Protein AF-A0A955J5R7-F1 (afdb_monomer_lite)

Radius of gyration: 33.58 Å; chains: 1; bounding box: 84×38×104 Å

Secondary structure (DSSP, 8-state):
-HHHHHHHHHHHHHHHHHHHHHHHHHHHHHHHHHSS----B-TTT--B-SS-SSSB-TTT-PBPSSHHHHT-----HHHHHHHHHHHHHHHHHHHHHHT--GGGGGGS-HHHHHHHS-SSPPPPPS--TTS-SPPPPHHHHHHHHHHHHHHTT-S-HHHHHHHHHHHHHHS-S-EEE--SEE-TTSEEEEEEES----SS-EEEEEEE-STT---EEEEE--TTS-S--------TT-EEEEEPPTT-SEEEEEEEEEETTEEEEEEEEEEE-EE-TT--------

pLDDT: mean 86.69, std 12.5, range [37.0, 97.94]

Foldseek 3Di:
DCVVLVVLLVVLVVQLVQLVVQLCCLACVQVVVCVPDLFFAQLPPRDTCPPPPAQADPPPRDHDPDSVNRSDDDRPVVRNVRSVVSNVSSVVSNVCSVPDDLVCLLVDDLVVLLVLAQLAQDDDDPDPVPDDDDRDDSNNSSSVSNQVCVLVVVDDLQSLLSSLCSVCVVPNQWDWDFDQEDEQFDFTFTDTDHHSAGQFKKWKWKAKPDPFFDIDIFIFRHPPPPDDPPPRDADPRGDGGGGDDPPDQKIWIWIFMAGPNHTSDIDIDIDGYDYDPDPPPPPPDD

Structure (mmCIF, N/CA/C/O backbone):
data_AF-A0A955J5R7-F1
#
_entry.id   AF-A0A955J5R7-F1
#
loop_
_atom_site.group_PDB
_atom_site.id
_atom_site.type_symbol
_atom_site.label_atom_id
_atom_site.label_alt_id
_atom_site.label_comp_id
_atom_site.label_asym_id
_atom_site.label_entity_id
_atom_site.label_seq_id
_atom_site.pdbx_PDB_ins_code
_atom_site.Cartn_x
_atom_site.Cartn_y
_atom_site.Cartn_z
_atom_site.occupancy
_atom_site.B_iso_or_equiv
_atom_site.auth_seq_id
_atom_site.auth_comp_id
_atom_site.auth_asym_id
_atom_site.auth_atom_id
_atom_site.pdbx_PDB_model_num
ATOM 1 N N . MET A 1 1 ? 10.004 7.828 4.168 1.00 66.06 1 MET A N 1
ATOM 2 C CA . MET A 1 1 ? 9.484 7.105 5.363 1.00 66.06 1 MET A CA 1
ATOM 3 C C . MET A 1 1 ? 8.720 7.973 6.379 1.00 66.06 1 MET A C 1
ATOM 5 O O . MET A 1 1 ? 7.719 7.519 6.919 1.00 66.06 1 MET A O 1
ATOM 9 N N . THR A 1 2 ? 9.143 9.210 6.669 1.00 80.38 2 THR A N 1
ATOM 10 C CA . THR A 1 2 ? 8.465 10.066 7.670 1.00 80.38 2 THR A CA 1
ATOM 11 C C . THR A 1 2 ? 7.010 10.374 7.304 1.00 80.38 2 THR A C 1
ATOM 13 O O . THR A 1 2 ? 6.136 10.294 8.163 1.00 80.38 2 THR A O 1
ATOM 16 N N . LEU A 1 3 ? 6.717 10.635 6.026 1.00 84.56 3 LEU A N 1
ATOM 17 C CA . LEU A 1 3 ? 5.358 10.917 5.538 1.00 84.56 3 LEU A CA 1
ATOM 18 C C . LEU A 1 3 ? 4.379 9.743 5.713 1.00 84.56 3 LEU A C 1
ATOM 20 O O . LEU A 1 3 ? 3.249 9.947 6.141 1.00 84.56 3 LEU A O 1
ATOM 24 N N . THR A 1 4 ? 4.797 8.506 5.430 1.00 82.94 4 THR A N 1
ATOM 25 C CA . THR A 1 4 ? 3.919 7.331 5.573 1.00 82.94 4 THR A CA 1
ATOM 26 C C . THR A 1 4 ? 3.626 7.026 7.037 1.00 82.94 4 THR A C 1
ATOM 28 O O . THR A 1 4 ? 2.474 6.799 7.396 1.00 82.94 4 THR A O 1
ATOM 31 N N . LEU A 1 5 ? 4.645 7.073 7.899 1.00 86.00 5 LEU A N 1
ATOM 32 C CA . LEU A 1 5 ? 4.478 6.812 9.328 1.00 86.00 5 LEU A CA 1
ATOM 33 C C . LEU A 1 5 ? 3.644 7.908 10.006 1.00 86.00 5 LEU A C 1
ATOM 35 O O . LEU A 1 5 ? 2.730 7.602 10.768 1.00 86.00 5 LEU A O 1
ATOM 39 N N . THR A 1 6 ? 3.891 9.179 9.678 1.00 89.50 6 THR A N 1
ATOM 40 C CA . THR A 1 6 ? 3.068 10.297 10.172 1.00 89.50 6 THR A CA 1
ATOM 41 C C . THR A 1 6 ? 1.624 10.208 9.691 1.00 89.50 6 THR A C 1
ATOM 43 O O . THR A 1 6 ? 0.714 10.461 10.479 1.00 89.50 6 THR A O 1
ATOM 46 N N . LEU A 1 7 ? 1.383 9.798 8.442 1.00 92.06 7 LEU A N 1
ATOM 47 C CA . LEU A 1 7 ? 0.032 9.573 7.934 1.00 92.06 7 LEU A CA 1
ATOM 48 C C . LEU A 1 7 ? -0.666 8.429 8.682 1.00 92.06 7 LEU A C 1
ATOM 50 O O . LEU A 1 7 ? -1.803 8.603 9.111 1.00 92.06 7 LEU A O 1
ATOM 54 N N . LEU A 1 8 ? 0.012 7.300 8.918 1.00 89.25 8 LEU A N 1
ATOM 55 C CA . LEU A 1 8 ? -0.541 6.179 9.691 1.00 89.25 8 LEU A CA 1
ATOM 56 C C . LEU A 1 8 ? -0.876 6.573 11.135 1.00 89.25 8 LEU A C 1
ATOM 58 O O . LEU A 1 8 ? -1.935 6.196 11.642 1.00 89.25 8 LEU A O 1
ATOM 62 N N . LEU A 1 9 ? -0.016 7.364 11.782 1.00 93.00 9 LEU A N 1
ATOM 63 C CA . LEU A 1 9 ? -0.287 7.913 13.112 1.00 93.00 9 LEU A CA 1
ATOM 64 C C . LEU A 1 9 ? -1.517 8.826 13.094 1.00 93.00 9 LEU A C 1
ATOM 66 O O . LEU A 1 9 ? -2.415 8.645 13.912 1.00 93.00 9 LEU A O 1
ATOM 70 N N . ARG A 1 10 ? -1.600 9.759 12.136 1.00 94.88 10 ARG A N 1
ATOM 71 C CA . ARG A 1 10 ? -2.746 10.674 11.992 1.00 94.88 10 ARG A CA 1
ATOM 72 C C . ARG A 1 10 ? -4.051 9.920 11.761 1.00 94.88 10 ARG A C 1
ATOM 74 O O . ARG A 1 10 ? -5.044 10.229 12.410 1.00 94.88 10 ARG A O 1
ATOM 81 N N . VAL A 1 11 ? -4.043 8.912 10.890 1.00 94.94 11 VAL A N 1
ATOM 82 C CA . VAL A 1 11 ? -5.217 8.067 10.624 1.00 94.94 11 VAL A CA 1
ATOM 83 C C . VAL A 1 11 ? -5.622 7.290 11.878 1.00 94.94 11 VAL A C 1
ATOM 85 O O . VAL A 1 11 ? -6.796 7.292 12.234 1.00 94.94 11 VAL A O 1
ATOM 88 N N . SER A 1 12 ? -4.670 6.687 12.595 1.00 94.19 12 SER A N 1
ATOM 89 C CA . SER A 1 12 ? -4.956 5.926 13.823 1.00 94.19 12 SER A CA 1
ATOM 90 C C . SER A 1 12 ? -5.564 6.810 14.917 1.00 94.19 12 SER A C 1
ATOM 92 O O . SER A 1 12 ? -6.557 6.432 15.540 1.00 94.19 12 SER A O 1
ATOM 94 N N . VAL A 1 13 ? -5.020 8.018 15.105 1.00 96.25 13 VAL A N 1
ATOM 95 C CA . VAL A 1 13 ? -5.561 9.018 16.039 1.00 96.25 13 VAL A CA 1
ATOM 96 C C . VAL A 1 13 ? -6.952 9.476 15.602 1.00 96.25 13 VAL A C 1
ATOM 98 O O . VAL A 1 13 ? -7.856 9.520 16.430 1.00 96.25 13 VAL A O 1
ATOM 101 N N . ALA A 1 14 ? -7.160 9.762 14.314 1.00 96.62 14 ALA A N 1
ATOM 102 C CA . ALA A 1 14 ? -8.464 10.175 13.798 1.00 96.62 14 ALA A CA 1
ATOM 103 C C . ALA A 1 14 ? -9.540 9.099 14.021 1.00 96.62 14 ALA A C 1
ATOM 105 O O . ALA A 1 14 ? -10.635 9.416 14.482 1.00 96.62 14 ALA A O 1
ATOM 106 N N . VAL A 1 15 ? -9.217 7.824 13.773 1.00 97.06 15 VAL A N 1
ATOM 107 C CA . VAL A 1 15 ? -10.111 6.686 14.049 1.00 97.06 15 VAL A CA 1
ATOM 108 C C . VAL A 1 15 ? -10.401 6.563 15.547 1.00 97.06 15 VAL A C 1
ATOM 110 O O . VAL A 1 15 ? -11.557 6.384 15.932 1.00 97.06 15 VAL A O 1
ATOM 113 N N . ALA A 1 16 ? -9.381 6.715 16.400 1.00 97.31 16 ALA A N 1
ATOM 114 C CA . ALA A 1 16 ? -9.555 6.673 17.849 1.00 97.31 16 ALA A CA 1
ATOM 115 C C . ALA A 1 16 ? -10.505 7.780 18.342 1.00 97.31 16 ALA A C 1
ATOM 117 O O . ALA A 1 16 ? -11.470 7.499 19.054 1.00 97.31 16 ALA A O 1
ATOM 118 N N . VAL A 1 17 ? -10.272 9.023 17.907 1.00 97.50 17 VAL A N 1
ATOM 119 C CA . VAL A 1 17 ? -11.100 10.190 18.247 1.00 97.50 17 VAL A CA 1
ATOM 120 C C . VAL A 1 17 ? -12.528 10.009 17.743 1.00 97.50 17 VAL A C 1
ATOM 122 O O . VAL A 1 17 ? -13.467 10.229 18.504 1.00 97.50 17 VAL A O 1
ATOM 125 N N . LEU A 1 18 ? -12.712 9.551 16.503 1.00 97.94 18 LEU A N 1
ATOM 126 C CA . LEU A 1 18 ? -14.036 9.284 15.942 1.00 97.94 18 LEU A CA 1
ATOM 127 C C . LEU A 1 18 ? -14.806 8.253 16.781 1.00 97.94 18 LEU A C 1
ATOM 129 O O . LEU A 1 18 ? -15.971 8.477 17.114 1.00 97.94 18 LEU A O 1
ATOM 133 N N . GLY A 1 19 ? -14.153 7.156 17.174 1.00 97.38 19 GLY A N 1
ATOM 134 C CA . GLY A 1 19 ? -14.749 6.143 18.045 1.00 97.38 19 GLY A CA 1
ATOM 135 C C . GLY A 1 19 ? -15.172 6.705 19.406 1.00 97.38 19 GLY A C 1
ATOM 136 O O . GLY A 1 19 ? -16.297 6.466 19.854 1.00 97.38 19 GLY A O 1
ATOM 137 N N . VAL A 1 20 ? -14.315 7.522 20.032 1.00 97.88 20 VAL A N 1
ATOM 138 C CA . VAL A 1 20 ? -14.617 8.201 21.304 1.00 97.88 20 VAL A CA 1
ATOM 139 C C . VAL A 1 20 ? -15.794 9.163 21.150 1.00 97.88 20 VAL A C 1
ATOM 141 O O . VAL A 1 20 ? -16.704 9.138 21.976 1.00 97.88 20 VAL A O 1
ATOM 144 N N . VAL A 1 21 ? -15.835 9.963 20.082 1.00 97.38 21 VAL A N 1
ATOM 145 C CA . VAL A 1 21 ? -16.943 10.891 19.809 1.00 97.38 21 VAL A CA 1
ATOM 146 C C . VAL A 1 21 ? -18.261 10.133 19.647 1.00 97.38 21 VAL A C 1
ATOM 148 O O . VAL A 1 21 ? -19.247 10.501 20.282 1.00 97.38 21 VAL A O 1
ATOM 151 N N . ILE A 1 22 ? -18.289 9.039 18.879 1.00 96.75 22 ILE A N 1
ATOM 152 C CA . ILE A 1 22 ? -19.487 8.194 18.725 1.00 96.75 22 ILE A CA 1
ATOM 153 C C . ILE A 1 22 ? -19.928 7.620 20.077 1.00 96.75 22 ILE A C 1
ATOM 155 O O . ILE A 1 22 ? -21.115 7.670 20.410 1.00 96.75 22 ILE A O 1
ATOM 159 N N . ALA A 1 23 ? -18.987 7.100 20.872 1.00 96.56 23 ALA A N 1
ATOM 160 C CA . ALA A 1 23 ? -19.281 6.540 22.187 1.00 96.56 23 ALA A CA 1
ATOM 161 C C . ALA A 1 23 ? -19.850 7.601 23.144 1.00 96.56 23 ALA A C 1
ATOM 163 O O . ALA A 1 23 ? -20.859 7.344 23.805 1.00 96.56 23 ALA A O 1
ATOM 164 N N . LEU A 1 24 ? -19.256 8.799 23.171 1.00 95.56 24 LEU A N 1
ATOM 165 C CA . LEU A 1 24 ? -19.702 9.926 23.990 1.00 95.56 24 LEU A CA 1
ATOM 166 C C . LEU A 1 24 ? -21.067 10.449 23.547 1.00 95.56 24 LEU A C 1
ATOM 168 O O . LEU A 1 24 ? -21.926 10.642 24.397 1.00 95.56 24 LEU A O 1
ATOM 172 N N . ILE A 1 25 ? -21.316 10.622 22.247 1.00 94.75 25 ILE A N 1
ATOM 173 C CA . ILE A 1 25 ? -22.631 11.021 21.716 1.00 94.75 25 ILE A CA 1
ATOM 174 C C . ILE A 1 25 ? -23.688 9.983 22.114 1.00 94.75 25 ILE A C 1
ATOM 176 O O . ILE A 1 25 ? -24.720 10.333 22.684 1.00 94.75 25 ILE A O 1
ATOM 180 N N . ALA A 1 26 ? -23.419 8.692 21.899 1.00 93.75 26 ALA A N 1
ATOM 181 C CA . ALA A 1 26 ? -24.349 7.618 22.247 1.00 93.75 26 ALA A CA 1
ATOM 182 C C . ALA A 1 26 ? -24.628 7.516 23.757 1.00 93.75 26 ALA A C 1
ATOM 184 O O . ALA A 1 26 ? -25.724 7.115 24.151 1.00 93.75 26 ALA A O 1
ATOM 185 N N . PHE A 1 27 ? -23.649 7.870 24.593 1.00 94.25 27 PHE A N 1
ATOM 186 C CA . PHE A 1 27 ? -23.752 7.811 26.049 1.00 94.25 27 PHE A CA 1
ATOM 187 C C . PHE A 1 27 ? -24.353 9.087 26.668 1.00 94.25 27 PHE A C 1
ATOM 189 O O . PHE A 1 27 ? -25.127 9.016 27.624 1.00 94.25 27 PHE A O 1
ATOM 196 N N . LEU A 1 28 ? -24.023 10.264 26.129 1.00 92.94 28 LEU A N 1
ATOM 197 C CA . LEU A 1 28 ? -24.332 11.567 26.723 1.00 92.94 28 LEU A CA 1
ATOM 198 C C . LEU A 1 28 ? -25.495 12.301 26.060 1.00 92.94 28 LEU A C 1
ATOM 200 O O . LEU A 1 28 ? -26.100 13.125 26.740 1.00 92.94 28 LEU A O 1
ATOM 204 N N . CYS A 1 29 ? -25.852 12.044 24.794 1.00 87.88 29 CYS A N 1
ATOM 205 C CA . CYS A 1 29 ? -26.913 12.817 24.128 1.00 87.88 29 CYS A CA 1
ATOM 206 C C . CYS A 1 29 ? -28.250 12.765 24.872 1.00 87.88 29 CYS A C 1
ATOM 208 O O . CYS A 1 29 ? -28.953 13.776 24.935 1.00 87.88 29 CYS A O 1
ATOM 210 N N . ASP A 1 30 ? -28.580 11.627 25.481 1.00 83.12 30 ASP A N 1
ATOM 211 C CA . ASP A 1 30 ? -29.796 11.507 26.285 1.00 83.12 30 ASP A CA 1
ATOM 212 C C . ASP A 1 30 ? -29.645 12.192 27.648 1.00 83.12 30 ASP A C 1
ATOM 214 O O . ASP A 1 30 ? -30.578 12.842 28.116 1.00 83.12 30 ASP A O 1
ATOM 218 N N . THR A 1 31 ? -28.452 12.134 28.243 1.00 83.44 31 THR A N 1
ATOM 219 C CA . THR A 1 31 ? -28.121 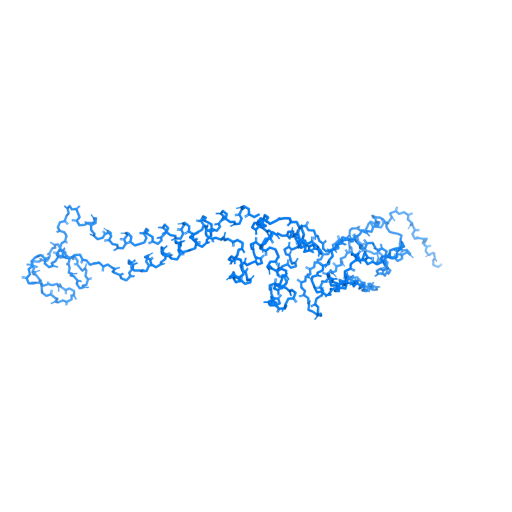12.788 29.519 1.00 83.44 31 THR A CA 1
ATOM 220 C C . THR A 1 31 ? -28.177 14.312 29.420 1.00 83.44 31 THR A C 1
ATOM 222 O O . THR A 1 31 ? -28.804 14.971 30.248 1.00 83.44 31 THR A O 1
ATOM 225 N N . VAL A 1 32 ? -27.559 14.881 28.383 1.00 83.06 32 VAL A N 1
ATOM 226 C CA . VAL A 1 32 ? -27.477 16.331 28.170 1.00 83.06 32 VAL A CA 1
ATOM 227 C C . VAL A 1 32 ? -28.842 16.909 27.806 1.00 83.06 32 VAL A C 1
ATOM 229 O O . VAL A 1 32 ? -29.221 17.937 28.356 1.00 83.06 32 VAL A O 1
ATOM 232 N N . ARG A 1 33 ? -29.634 16.227 26.964 1.00 79.50 33 ARG A N 1
ATOM 233 C CA . ARG A 1 33 ? -30.988 16.691 26.603 1.00 79.50 33 ARG A CA 1
ATOM 234 C C . ARG A 1 33 ? -31.958 16.739 27.784 1.00 79.50 33 ARG A C 1
ATOM 236 O O . ARG A 1 33 ? -32.913 17.507 27.744 1.00 79.50 33 ARG A O 1
ATOM 243 N N . LEU A 1 34 ? -31.735 15.923 28.813 1.00 73.25 34 LEU A N 1
ATOM 244 C CA . LEU A 1 34 ? -32.592 15.870 30.001 1.00 73.25 34 LEU A CA 1
ATOM 245 C C . LEU A 1 34 ? -32.095 16.774 31.142 1.00 73.25 34 LEU A C 1
ATOM 247 O O . LEU A 1 34 ? -32.820 16.986 32.117 1.00 73.25 34 LEU A O 1
ATOM 251 N N . ARG A 1 35 ? -30.896 17.364 31.024 1.00 75.81 35 ARG A N 1
ATOM 252 C CA . ARG A 1 35 ? -30.372 18.356 31.973 1.00 75.81 35 ARG A CA 1
ATOM 253 C C . ARG A 1 35 ? -31.105 19.692 31.775 1.00 75.81 35 ARG A C 1
ATOM 255 O O . ARG A 1 35 ? -30.694 20.531 30.988 1.00 75.81 35 ARG A O 1
ATOM 262 N N . GLY A 1 36 ? -32.229 19.862 32.474 1.00 77.56 36 GLY A N 1
ATOM 263 C CA . GLY A 1 36 ? -32.959 21.136 32.569 1.00 77.56 36 GLY A CA 1
ATOM 264 C C . GLY A 1 36 ? -34.455 21.064 32.257 1.00 77.56 36 GLY A C 1
ATOM 265 O O . GLY A 1 36 ? -35.200 21.944 32.675 1.00 77.56 36 GLY A O 1
ATOM 266 N N . ARG A 1 37 ? -34.937 20.005 31.592 1.00 78.50 37 ARG A N 1
ATOM 267 C CA . ARG A 1 37 ? -36.376 19.775 31.367 1.00 78.50 37 ARG A CA 1
ATOM 268 C C . ARG A 1 37 ? -36.738 18.342 31.740 1.00 78.50 37 ARG A C 1
ATOM 270 O O . ARG A 1 37 ? -36.165 17.396 31.205 1.00 78.50 37 ARG A O 1
ATOM 277 N N . ARG A 1 38 ? -37.711 18.177 32.645 1.00 82.12 38 ARG A N 1
ATOM 278 C CA . ARG A 1 38 ? -38.307 16.872 32.986 1.00 82.12 38 ARG A CA 1
ATOM 279 C C . ARG A 1 38 ? -39.180 16.392 31.819 1.00 82.12 38 ARG A C 1
ATOM 281 O O . ARG A 1 38 ? -40.399 16.440 31.894 1.00 82.12 38 ARG A O 1
ATOM 288 N N . VAL A 1 39 ? -38.560 15.971 30.717 1.00 86.25 39 VAL A N 1
ATOM 289 C CA . VAL A 1 39 ? -39.285 15.394 29.578 1.00 86.25 39 VAL A CA 1
ATOM 290 C C . VAL A 1 39 ? -39.593 13.936 29.904 1.00 86.25 39 VAL A C 1
ATOM 292 O O . VAL A 1 39 ? -38.701 13.088 29.896 1.00 86.25 39 VAL A O 1
ATOM 295 N N . LEU A 1 40 ? -40.855 13.650 30.217 1.00 91.31 40 LEU A N 1
ATOM 296 C CA . LEU A 1 40 ? -41.344 12.295 30.457 1.00 91.31 40 LEU A CA 1
ATOM 297 C C . LEU A 1 40 ? -41.345 11.536 29.126 1.00 91.31 40 LEU A C 1
ATOM 299 O O . LEU A 1 40 ? -41.938 12.002 28.155 1.00 91.31 40 LEU A O 1
ATOM 303 N N . ARG A 1 41 ? -40.685 10.376 29.045 1.00 93.00 41 ARG A N 1
ATOM 304 C CA . ARG A 1 41 ? -40.725 9.519 27.849 1.00 93.00 41 ARG A CA 1
ATOM 305 C C . ARG A 1 41 ? -40.928 8.060 28.233 1.00 93.00 41 ARG A C 1
ATOM 307 O O . ARG A 1 41 ? -40.441 7.600 29.262 1.00 93.00 41 ARG A O 1
ATOM 314 N N . CYS A 1 42 ? -41.625 7.298 27.396 1.00 93.88 42 CYS A N 1
ATOM 315 C CA . CYS A 1 42 ? -41.800 5.870 27.650 1.00 93.88 42 CYS A CA 1
ATOM 316 C C . CYS A 1 42 ? -40.471 5.111 27.425 1.00 93.88 42 CYS A C 1
ATOM 318 O O . CYS A 1 42 ? -39.905 5.205 26.335 1.00 93.88 42 CYS A O 1
ATOM 320 N N . PRO A 1 43 ? -39.977 4.288 28.375 1.00 89.75 43 PRO A N 1
ATOM 321 C CA . PRO A 1 43 ? -38.686 3.597 28.242 1.00 89.75 43 PRO A CA 1
ATOM 322 C C . PRO A 1 43 ? -38.661 2.518 27.143 1.00 89.75 43 PRO A C 1
ATOM 324 O O . PRO A 1 43 ? -37.586 2.057 26.760 1.00 89.75 43 PRO A O 1
ATOM 327 N N . ARG A 1 44 ? -39.830 2.092 26.638 1.00 90.19 44 ARG A N 1
ATOM 328 C CA . ARG A 1 44 ? -39.956 1.046 25.607 1.00 90.19 44 ARG A CA 1
ATOM 329 C C . ARG A 1 44 ? -39.925 1.630 24.190 1.00 90.19 44 ARG A C 1
ATOM 331 O O . ARG A 1 44 ? -38.997 1.335 23.438 1.00 90.19 44 ARG A O 1
ATOM 338 N N . CYS A 1 45 ? -40.911 2.460 23.846 1.00 92.94 45 CYS A N 1
ATOM 339 C CA . CYS A 1 45 ? -41.069 3.042 22.505 1.00 92.94 45 CYS A CA 1
ATOM 340 C C . CYS A 1 45 ? -40.444 4.436 22.346 1.00 92.94 45 CYS A C 1
ATOM 342 O O . CYS A 1 45 ? -40.329 4.915 21.228 1.00 92.94 45 CYS A O 1
ATOM 344 N N . TRP A 1 46 ? -40.006 5.076 23.436 1.00 91.00 46 TRP A N 1
ATOM 345 C CA . TRP A 1 46 ? -39.432 6.428 23.439 1.00 91.00 46 TRP A CA 1
ATOM 346 C C . TRP A 1 46 ? -40.405 7.573 23.104 1.00 91.00 46 TRP A C 1
ATOM 348 O O . TRP A 1 46 ? -39.968 8.711 22.926 1.00 91.00 46 TRP A O 1
ATOM 358 N N . TYR A 1 47 ? -41.713 7.301 23.087 1.00 92.12 47 TYR A N 1
ATOM 359 C CA . TYR A 1 47 ? -42.751 8.313 22.885 1.00 92.12 47 TYR A CA 1
ATOM 360 C C . TYR A 1 47 ? -42.736 9.380 23.991 1.00 92.12 47 TYR A C 1
ATOM 362 O O . TYR A 1 47 ? -42.494 9.059 25.162 1.00 92.12 47 TYR A O 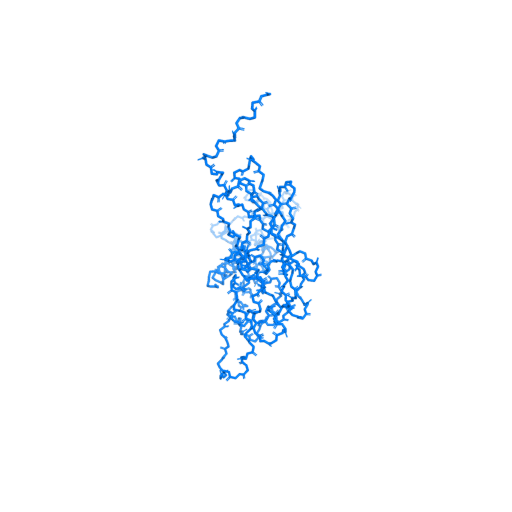1
ATOM 370 N N . SER A 1 48 ? -42.979 10.639 23.614 1.00 93.75 48 SER A N 1
ATOM 371 C CA . SER A 1 48 ? -43.059 11.772 24.543 1.00 93.75 48 SER A CA 1
ATOM 372 C C . SER A 1 48 ? -44.363 11.714 25.337 1.00 93.75 48 SER A C 1
ATOM 374 O O . SER A 1 48 ? -45.438 11.716 24.760 1.00 93.75 48 SER A O 1
ATOM 376 N N . MET A 1 49 ? -44.272 11.675 26.662 1.00 93.88 49 MET A N 1
ATOM 377 C CA . MET A 1 49 ? -45.411 11.648 27.591 1.00 93.88 49 MET A CA 1
ATOM 378 C C . MET A 1 49 ? -45.647 13.031 28.222 1.00 93.88 49 MET A C 1
ATOM 380 O O . MET A 1 49 ? -46.136 13.109 29.343 1.00 93.88 49 MET A O 1
ATOM 384 N N . ALA A 1 50 ? -45.227 14.116 27.560 1.00 91.88 50 ALA A N 1
ATOM 385 C CA . ALA A 1 50 ? -45.338 15.469 28.113 1.00 91.88 50 ALA A CA 1
ATOM 386 C C . ALA A 1 50 ? -46.802 15.883 28.357 1.00 91.88 50 ALA A C 1
ATOM 388 O O . ALA A 1 50 ? -47.090 16.458 29.401 1.00 91.88 50 ALA A O 1
ATOM 389 N N . ASP A 1 51 ? -47.705 15.496 27.451 1.00 91.44 51 ASP A N 1
ATOM 390 C CA . ASP A 1 51 ? -49.124 15.886 27.469 1.00 91.44 51 ASP A CA 1
ATOM 391 C C . ASP A 1 51 ? -50.065 14.717 27.810 1.00 91.44 51 ASP A C 1
ATOM 393 O O . ASP A 1 51 ? -51.284 14.826 27.694 1.00 91.44 51 ASP A O 1
ATOM 397 N N . ALA A 1 52 ? -49.518 13.561 28.203 1.00 90.81 52 ALA A N 1
ATOM 398 C CA . ALA A 1 52 ? -50.323 12.383 28.503 1.00 90.81 52 ALA A CA 1
ATOM 399 C C . ALA A 1 52 ? -50.964 12.516 29.902 1.00 90.81 52 ALA A C 1
ATOM 401 O O . ALA A 1 52 ? -50.232 12.561 30.893 1.00 90.81 52 ALA A O 1
ATOM 402 N N . PRO A 1 53 ? -52.307 12.505 30.030 1.00 92.12 53 PRO A N 1
ATOM 403 C CA . PRO A 1 53 ? -52.979 12.621 31.328 1.00 92.12 53 PRO A CA 1
ATOM 404 C C . PRO A 1 53 ? -52.865 11.347 32.184 1.00 92.12 53 PRO A C 1
ATOM 406 O O . PRO A 1 53 ? -53.195 11.363 33.367 1.00 92.12 53 PRO A O 1
ATOM 409 N N . SER A 1 54 ? -52.400 10.232 31.606 1.00 94.94 54 SER A N 1
ATOM 410 C CA . SER A 1 54 ? -52.259 8.944 32.292 1.00 94.94 54 SER A CA 1
ATOM 411 C C . SER A 1 54 ? -50.810 8.444 32.297 1.00 94.94 54 SER A C 1
ATOM 413 O O . SER A 1 54 ? -50.002 8.793 31.438 1.00 94.94 54 SER A O 1
ATOM 415 N N . MET A 1 55 ? -50.481 7.554 33.241 1.00 95.38 55 MET A N 1
ATOM 416 C CA . MET A 1 55 ? -49.185 6.854 33.267 1.00 95.38 55 MET A CA 1
ATOM 417 C C . MET A 1 55 ? -49.092 5.698 32.250 1.00 95.38 55 MET A C 1
ATOM 419 O O . MET A 1 55 ? -48.098 4.963 32.249 1.00 95.38 55 MET A O 1
ATOM 423 N N . THR A 1 56 ? -50.098 5.525 31.387 1.00 96.94 56 THR A N 1
ATOM 424 C CA . THR A 1 56 ? -50.132 4.501 30.338 1.00 96.94 56 THR A CA 1
ATOM 425 C C . THR A 1 56 ? -49.715 5.105 29.003 1.00 96.94 56 THR A C 1
ATOM 427 O O . THR A 1 56 ? -50.295 6.079 28.535 1.00 96.94 56 THR A O 1
ATOM 430 N N . CYS A 1 57 ? -48.681 4.531 28.386 1.00 96.81 57 CYS A N 1
ATOM 431 C CA . CYS A 1 57 ? -48.183 5.002 27.099 1.00 96.81 57 CYS A CA 1
ATOM 432 C C . CYS A 1 57 ? -49.180 4.681 25.969 1.00 96.81 57 CYS A C 1
ATOM 434 O O . CYS A 1 57 ? -49.487 3.500 25.795 1.00 96.81 57 CYS A O 1
ATOM 436 N N . PRO A 1 58 ? -49.614 5.672 25.165 1.00 95.56 58 PRO A N 1
ATOM 437 C CA . PRO A 1 58 ? -50.618 5.462 24.118 1.00 95.56 58 PRO A CA 1
ATOM 438 C C . PRO A 1 58 ? -50.109 4.588 22.962 1.00 95.56 58 PRO A C 1
ATOM 440 O O . PRO A 1 58 ? -50.866 3.801 22.416 1.00 95.56 58 PRO A O 1
ATOM 443 N N . GLU A 1 59 ? -48.815 4.659 22.638 1.00 96.50 59 GLU A N 1
ATOM 444 C CA . GLU A 1 59 ? -48.230 3.916 21.509 1.00 96.50 59 GLU A CA 1
ATOM 445 C C . GLU A 1 59 ? -48.015 2.425 21.799 1.00 96.50 59 GLU A C 1
ATOM 447 O O . GLU A 1 59 ? -48.237 1.567 20.955 1.00 96.50 59 GLU A O 1
ATOM 452 N N . CYS A 1 60 ? -47.514 2.090 22.993 1.00 96.56 60 CYS A N 1
ATOM 453 C CA . CYS A 1 60 ? -47.092 0.716 23.303 1.00 96.56 60 CYS A CA 1
ATOM 454 C C . CYS A 1 60 ? -47.904 0.044 24.412 1.00 96.56 60 CYS A C 1
ATOM 456 O O . CYS A 1 60 ? -47.553 -1.062 24.826 1.00 96.56 60 CYS A O 1
ATOM 458 N N . GLY A 1 61 ? -48.906 0.739 24.962 1.00 96.50 61 GLY A N 1
ATOM 459 C CA . GLY A 1 61 ? -49.770 0.256 26.042 1.00 96.50 61 GLY A CA 1
ATOM 460 C C . GLY A 1 61 ? -49.073 0.030 27.389 1.00 96.50 61 GLY A C 1
ATOM 461 O O . GLY A 1 61 ? -49.682 -0.471 28.327 1.00 96.50 61 GLY A O 1
ATOM 462 N N . ARG A 1 62 ? -47.782 0.360 27.529 1.00 96.00 62 ARG A N 1
ATOM 463 C CA . ARG A 1 62 ? -47.043 0.127 28.779 1.00 96.00 62 ARG A CA 1
ATOM 464 C C . ARG A 1 62 ? -47.451 1.142 29.849 1.00 96.00 62 ARG A C 1
ATOM 466 O O . ARG A 1 62 ? -47.203 2.334 29.676 1.00 96.00 62 ARG A O 1
ATOM 473 N N . THR A 1 63 ? -47.949 0.662 30.985 1.00 97.06 63 THR A N 1
ATOM 474 C CA . THR A 1 63 ? -48.210 1.476 32.185 1.00 97.06 63 THR A CA 1
ATOM 475 C C . THR A 1 63 ? -46.970 1.562 33.078 1.00 97.06 63 THR A C 1
ATOM 477 O O . THR A 1 63 ? -46.377 0.543 33.445 1.00 97.06 63 THR A O 1
ATOM 480 N N . ALA A 1 64 ? -46.537 2.779 33.412 1.00 95.75 64 ALA A N 1
ATOM 481 C CA . ALA A 1 64 ? -45.463 3.008 34.376 1.00 95.75 64 ALA A CA 1
ATOM 482 C C . ALA A 1 64 ? -46.002 2.927 35.812 1.00 95.75 64 ALA A C 1
ATOM 484 O O . ALA A 1 64 ? -47.074 3.446 36.102 1.00 95.75 64 ALA A O 1
ATOM 485 N N . ARG A 1 65 ? -45.248 2.300 36.726 1.00 95.50 65 ARG A N 1
ATOM 486 C CA . ARG A 1 65 ? -45.648 2.205 38.147 1.00 95.50 65 ARG A CA 1
ATOM 487 C C . ARG A 1 65 ? -45.375 3.493 38.920 1.00 95.50 65 ARG A C 1
ATOM 489 O O . ARG A 1 65 ? -46.022 3.761 39.921 1.00 95.50 65 ARG A O 1
ATOM 496 N N . THR A 1 66 ? -44.367 4.251 38.490 1.00 94.69 66 THR A N 1
ATOM 497 C CA . THR A 1 66 ? -43.950 5.505 39.124 1.00 94.69 66 THR A CA 1
ATOM 498 C C . THR A 1 66 ? -43.474 6.502 38.072 1.00 94.69 66 THR A C 1
ATOM 500 O O . THR A 1 66 ? -42.878 6.118 37.062 1.00 94.69 66 THR A O 1
ATOM 503 N N . SER A 1 67 ? -43.654 7.798 38.337 1.00 90.62 67 SER A N 1
ATOM 504 C CA . SER A 1 67 ? -43.167 8.886 37.473 1.00 90.62 67 SER A CA 1
ATOM 505 C C . SER A 1 67 ? -41.647 8.835 37.248 1.00 90.62 67 SER A C 1
ATOM 507 O O . SER A 1 67 ? -41.171 9.144 36.158 1.00 90.62 67 SER A O 1
ATOM 509 N N . ARG A 1 68 ? -40.877 8.332 38.227 1.00 89.56 68 ARG A N 1
ATOM 510 C CA . ARG A 1 68 ? -39.423 8.097 38.106 1.00 89.56 68 ARG A CA 1
ATOM 511 C C . ARG A 1 68 ? -39.045 7.090 37.011 1.00 89.56 68 ARG A C 1
ATOM 513 O O . ARG A 1 68 ? -37.939 7.164 36.481 1.00 89.56 68 ARG A O 1
ATOM 520 N N . GLN A 1 69 ? -39.919 6.145 36.651 1.00 90.88 69 GLN A N 1
ATOM 521 C CA . GLN A 1 69 ? -39.633 5.202 35.559 1.00 90.88 69 GLN A CA 1
ATOM 522 C C . GLN A 1 69 ? -39.683 5.871 34.178 1.00 90.88 69 GLN A C 1
ATOM 524 O O . GLN A 1 69 ? -38.981 5.424 33.272 1.00 90.88 69 GLN A O 1
ATOM 529 N N . LEU A 1 70 ? -40.466 6.945 34.030 1.00 90.25 70 LEU A N 1
ATOM 530 C CA . LEU A 1 70 ? -40.588 7.727 32.792 1.00 90.25 70 LEU A CA 1
ATOM 531 C C . LEU A 1 70 ? -39.412 8.690 32.573 1.00 90.25 70 LEU A C 1
ATOM 533 O O . LEU A 1 70 ? -39.230 9.206 31.474 1.00 90.25 70 LEU A O 1
ATOM 537 N N . THR A 1 71 ? -38.598 8.925 33.605 1.00 88.19 71 THR A N 1
ATOM 538 C CA . THR A 1 71 ? -37.367 9.726 33.518 1.00 88.19 71 THR A CA 1
ATOM 539 C C . THR A 1 71 ? -36.110 8.865 33.377 1.00 88.19 71 THR A C 1
ATOM 541 O O . THR A 1 71 ? -34.999 9.383 33.468 1.00 88.19 71 THR A O 1
ATOM 544 N N . ARG A 1 72 ? -36.241 7.540 33.209 1.00 85.50 72 ARG A N 1
ATOM 545 C CA . ARG A 1 72 ? -35.083 6.640 33.131 1.00 85.50 72 ARG A CA 1
ATOM 546 C C . ARG A 1 72 ? -34.394 6.763 31.771 1.00 85.50 72 ARG A C 1
ATOM 548 O O . ARG A 1 72 ? -35.025 6.608 30.729 1.00 85.50 72 ARG A O 1
ATOM 555 N N . PHE A 1 73 ? -33.082 6.982 31.795 1.00 85.50 73 PHE A N 1
ATOM 556 C CA . PHE A 1 73 ? -32.250 7.050 30.595 1.00 85.50 73 PHE A CA 1
ATOM 557 C C . PHE A 1 73 ? -32.227 5.720 29.838 1.00 85.50 73 PHE A C 1
ATOM 559 O O . PHE A 1 73 ? -32.101 4.648 30.439 1.00 85.50 73 PHE A O 1
ATOM 566 N N . ARG A 1 74 ? -32.297 5.794 28.504 1.00 85.88 74 ARG A N 1
ATOM 567 C CA . ARG A 1 74 ? -32.075 4.649 27.621 1.00 85.88 74 ARG A CA 1
ATOM 568 C C . ARG A 1 74 ? -30.650 4.697 27.089 1.00 85.88 74 ARG A C 1
ATOM 570 O O . ARG A 1 74 ? -30.399 5.216 26.010 1.00 85.88 74 ARG A O 1
ATOM 577 N N . TYR A 1 75 ? -29.723 4.105 27.832 1.00 86.31 75 TYR A N 1
ATOM 578 C CA . TYR A 1 75 ? -28.357 3.936 27.346 1.00 86.31 75 TYR A CA 1
ATOM 579 C C . TYR A 1 75 ? -28.355 3.105 26.060 1.00 86.31 75 TYR A C 1
ATOM 581 O O . TYR A 1 75 ? -28.802 1.952 26.039 1.00 86.31 75 TYR A O 1
ATOM 589 N N . ARG A 1 76 ? -27.841 3.683 24.971 1.00 91.25 76 ARG A N 1
ATOM 590 C CA . ARG A 1 76 ? -27.652 2.990 23.691 1.00 91.25 76 ARG A CA 1
ATOM 591 C C . ARG A 1 76 ? -26.378 2.146 23.734 1.00 91.25 76 ARG A C 1
ATOM 593 O O . ARG A 1 76 ? -25.475 2.342 22.927 1.00 91.25 76 ARG A O 1
ATOM 600 N N . TRP A 1 77 ? -26.327 1.178 24.655 1.00 93.88 77 TRP A N 1
ATOM 601 C CA . TRP A 1 77 ? -25.142 0.349 24.919 1.00 93.88 77 TRP A CA 1
ATOM 602 C C . TRP A 1 77 ? -24.531 -0.260 23.659 1.00 93.88 77 TRP A C 1
ATOM 604 O O . TRP A 1 77 ? -23.317 -0.269 23.525 1.00 93.88 77 TRP A O 1
ATOM 614 N N . ARG A 1 78 ? -25.354 -0.696 22.696 1.00 95.44 78 ARG A N 1
ATOM 615 C CA . ARG A 1 78 ? -24.867 -1.231 21.414 1.00 95.44 78 ARG A CA 1
ATOM 616 C C . ARG A 1 78 ? -24.033 -0.210 20.633 1.00 95.44 78 ARG A C 1
ATOM 618 O O . ARG A 1 78 ? -22.949 -0.538 20.168 1.00 95.44 78 ARG A O 1
ATOM 625 N N . THR A 1 79 ? -24.514 1.026 20.518 1.00 95.44 79 THR A N 1
ATOM 626 C CA . THR A 1 79 ? -23.804 2.100 19.808 1.00 95.44 79 THR A CA 1
ATOM 627 C C . THR A 1 79 ? -22.579 2.567 20.592 1.00 95.44 79 THR A C 1
ATOM 629 O O . THR A 1 79 ? -21.535 2.808 19.997 1.00 95.44 79 THR A O 1
ATOM 632 N N . THR A 1 80 ? -22.672 2.639 21.924 1.00 95.75 80 THR A N 1
ATOM 633 C CA . THR A 1 80 ? -21.522 2.959 22.783 1.00 95.75 80 THR A CA 1
ATOM 634 C C . THR A 1 80 ? -20.418 1.909 22.653 1.00 95.75 80 THR A C 1
ATOM 636 O O . THR A 1 80 ? -19.265 2.273 22.447 1.00 95.75 80 THR A O 1
ATOM 639 N N . LEU A 1 81 ? -20.762 0.617 22.703 1.00 96.88 81 LEU A N 1
ATOM 640 C CA . LEU A 1 81 ? -19.814 -0.483 22.510 1.00 96.88 81 LEU A CA 1
ATOM 641 C C . LEU A 1 81 ? -19.171 -0.436 21.123 1.00 96.88 81 LEU A C 1
ATOM 643 O O . LEU A 1 81 ? -17.961 -0.589 21.020 1.00 96.88 81 LEU A O 1
ATOM 647 N N . LEU A 1 82 ? -19.947 -0.160 20.070 1.00 97.38 82 LEU A N 1
ATOM 648 C CA . LEU A 1 82 ? -19.401 0.013 18.723 1.00 97.38 82 LEU A CA 1
ATOM 649 C C . LEU A 1 82 ? -18.384 1.165 18.660 1.00 97.38 82 LEU A C 1
ATOM 651 O O . LEU A 1 82 ? -17.293 0.983 18.127 1.00 97.38 82 LEU A O 1
ATOM 655 N N . GLY A 1 83 ? -18.705 2.325 19.243 1.00 97.06 83 GLY A N 1
ATOM 656 C CA . GLY A 1 83 ? -17.778 3.460 19.317 1.00 97.06 83 GLY A CA 1
ATOM 657 C C . GLY A 1 83 ? -16.493 3.122 20.080 1.00 97.06 83 GLY A C 1
ATOM 658 O O . GLY A 1 83 ? -15.401 3.440 19.615 1.00 97.06 83 GLY A O 1
ATOM 659 N N . LEU A 1 84 ? -16.604 2.403 21.202 1.00 97.81 84 LEU A N 1
ATOM 660 C CA . LEU A 1 84 ? -15.449 1.937 21.975 1.00 97.81 84 LEU A CA 1
ATOM 661 C C . LEU A 1 84 ? -14.593 0.921 21.210 1.00 97.81 84 LEU A C 1
ATOM 663 O O . LEU A 1 84 ? -13.372 0.992 21.293 1.00 97.81 84 LEU A O 1
ATOM 667 N N . LEU A 1 85 ? -15.201 0.011 20.444 1.00 97.81 85 LEU A N 1
ATOM 668 C CA . LEU A 1 85 ? -14.464 -0.928 19.595 1.00 97.81 85 LEU A CA 1
ATOM 669 C C . LEU A 1 85 ? -13.689 -0.190 18.501 1.00 97.81 85 LEU A C 1
ATOM 671 O O . LEU A 1 85 ? -12.501 -0.445 18.318 1.00 97.81 85 LEU A O 1
ATOM 675 N N . ILE A 1 86 ? -14.319 0.779 17.830 1.00 97.75 86 ILE A N 1
ATOM 676 C CA . ILE A 1 86 ? -13.639 1.639 16.852 1.00 97.75 86 ILE A CA 1
ATOM 677 C C . ILE A 1 86 ? -12.485 2.393 17.529 1.00 97.75 86 ILE A C 1
ATOM 679 O O . ILE A 1 86 ? -11.359 2.378 17.029 1.00 97.75 86 ILE A O 1
ATOM 683 N N . ALA A 1 87 ? -12.723 2.980 18.705 1.00 97.50 87 ALA A N 1
ATOM 684 C CA . ALA A 1 87 ? -11.690 3.689 19.452 1.00 97.50 87 ALA A CA 1
ATOM 685 C C . ALA A 1 87 ? -10.504 2.776 19.798 1.00 97.50 87 ALA A C 1
ATOM 687 O O . ALA A 1 87 ? -9.350 3.139 19.563 1.00 97.50 87 ALA A O 1
ATOM 688 N N . ALA A 1 88 ? -10.791 1.567 20.287 1.00 97.25 88 ALA A N 1
ATOM 689 C CA . ALA A 1 88 ? -9.790 0.561 20.611 1.00 97.25 88 ALA A CA 1
ATOM 690 C C . ALA A 1 88 ? -8.949 0.190 19.383 1.00 97.25 88 ALA A C 1
ATOM 692 O O . ALA A 1 88 ? -7.727 0.167 19.491 1.00 97.25 88 ALA A O 1
ATOM 693 N N . THR A 1 89 ? -9.558 -0.003 18.204 1.00 96.56 89 THR A N 1
ATOM 694 C CA . THR A 1 89 ? -8.789 -0.285 16.975 1.00 96.56 89 THR A CA 1
ATOM 695 C C . THR A 1 89 ? -7.824 0.846 16.605 1.00 96.56 89 THR A C 1
ATOM 697 O O . THR A 1 89 ? -6.678 0.571 16.242 1.00 96.56 89 THR A O 1
ATOM 700 N N . GLY A 1 90 ? -8.231 2.111 16.770 1.00 95.50 90 GLY A N 1
ATOM 701 C CA . GLY A 1 90 ? -7.357 3.267 16.552 1.00 95.50 90 GLY A CA 1
ATOM 702 C C . GLY A 1 90 ? -6.198 3.333 17.554 1.00 95.50 90 GLY A C 1
ATOM 703 O O . GLY A 1 90 ? -5.049 3.535 17.160 1.00 95.50 90 GLY A O 1
ATOM 704 N N . VAL A 1 91 ? -6.470 3.084 18.841 1.00 96.88 91 VAL A N 1
ATOM 705 C CA . VAL A 1 91 ? -5.442 3.040 19.898 1.00 96.88 91 VAL A CA 1
ATOM 706 C C . VAL A 1 91 ? -4.459 1.894 19.668 1.00 96.88 91 VAL A C 1
ATOM 708 O O . VAL A 1 91 ? -3.251 2.103 19.762 1.00 96.88 91 VAL A O 1
ATOM 711 N N . THR A 1 92 ? -4.939 0.697 19.322 1.00 93.88 92 THR A N 1
ATOM 712 C CA . THR A 1 92 ? -4.070 -0.440 18.997 1.00 93.88 92 THR A CA 1
ATOM 713 C C . THR A 1 92 ? -3.170 -0.116 17.807 1.00 93.88 92 THR A C 1
ATOM 715 O O . THR A 1 92 ? -1.966 -0.342 17.897 1.00 93.88 92 THR A O 1
ATOM 718 N N . GLY A 1 93 ? -3.708 0.475 16.733 1.00 91.19 93 GLY A N 1
ATOM 719 C CA . GLY A 1 93 ? -2.911 0.922 15.586 1.00 91.19 93 GLY A CA 1
ATOM 720 C C . GLY A 1 93 ? -1.819 1.922 15.980 1.00 91.19 93 GLY A C 1
ATOM 721 O O . GLY A 1 93 ? -0.655 1.744 15.624 1.00 91.19 93 GLY A O 1
ATOM 722 N N . PHE A 1 94 ? -2.164 2.919 16.798 1.00 93.31 94 PHE A N 1
ATOM 723 C CA . PHE A 1 94 ? -1.217 3.909 17.315 1.00 93.31 94 PHE A CA 1
ATOM 724 C C . PHE A 1 94 ? -0.101 3.276 18.164 1.00 93.31 94 PHE A C 1
ATOM 726 O O . PHE A 1 94 ? 1.080 3.535 17.930 1.00 93.31 94 PHE A O 1
ATOM 733 N N . VAL A 1 95 ? -0.453 2.399 19.112 1.00 93.50 95 VAL A N 1
ATOM 734 C CA . VAL A 1 95 ? 0.515 1.709 19.981 1.00 93.50 95 VAL A CA 1
ATOM 735 C C . VAL A 1 95 ? 1.434 0.796 19.176 1.00 93.50 95 VAL A C 1
ATOM 737 O O . VAL A 1 95 ? 2.632 0.764 19.447 1.00 93.50 95 VAL A O 1
ATOM 740 N N . VAL A 1 96 ? 0.903 0.080 18.179 1.00 90.38 96 VAL A N 1
ATOM 741 C CA . VAL A 1 96 ? 1.715 -0.756 17.285 1.00 90.38 96 VAL A CA 1
ATOM 742 C C . VAL A 1 96 ? 2.757 0.099 16.578 1.00 90.38 96 VAL A C 1
ATOM 744 O O . VAL A 1 96 ? 3.929 -0.252 16.632 1.00 90.38 96 VAL A O 1
ATOM 747 N N . VAL A 1 97 ? 2.370 1.239 15.993 1.00 89.31 97 VAL A N 1
ATOM 748 C CA . VAL A 1 97 ? 3.314 2.127 15.294 1.00 89.31 97 VAL A CA 1
ATOM 749 C C . VAL A 1 97 ? 4.390 2.671 16.238 1.00 89.31 97 VAL A C 1
ATOM 751 O O . VAL A 1 97 ? 5.561 2.687 15.867 1.00 89.31 97 VAL A O 1
ATOM 754 N N . LEU A 1 98 ? 4.030 3.059 17.466 1.00 90.38 98 LEU A N 1
ATOM 755 C CA . LEU A 1 98 ? 4.998 3.535 18.464 1.00 90.38 98 LEU A CA 1
ATOM 756 C C . LEU A 1 98 ? 5.941 2.442 18.982 1.00 90.38 98 LEU A C 1
ATOM 758 O O . LEU A 1 98 ? 7.053 2.745 19.407 1.00 90.38 98 LEU A O 1
ATOM 762 N N . ARG A 1 99 ? 5.503 1.179 18.977 1.00 92.19 99 ARG A N 1
ATOM 763 C CA . ARG A 1 99 ? 6.285 0.027 19.450 1.00 92.19 99 ARG A CA 1
ATOM 764 C C . ARG A 1 99 ? 6.955 -0.757 18.325 1.00 92.19 99 ARG A C 1
ATOM 766 O O . ARG A 1 99 ? 7.458 -1.853 18.573 1.00 92.19 99 ARG A O 1
ATOM 773 N N . LEU A 1 100 ? 6.981 -0.226 17.103 1.00 90.94 100 LEU A N 1
ATOM 774 C CA . LEU A 1 100 ? 7.757 -0.816 16.019 1.00 90.94 100 LEU A CA 1
ATOM 775 C C . LEU A 1 100 ? 9.241 -0.756 16.390 1.00 90.94 100 LEU A C 1
ATOM 777 O O . LEU A 1 100 ? 9.868 0.297 16.346 1.00 90.94 100 LEU A O 1
ATOM 781 N N . THR A 1 101 ? 9.797 -1.904 16.766 1.00 92.56 101 THR A N 1
ATOM 782 C CA . THR A 1 101 ? 11.238 -2.123 16.928 1.00 92.56 101 THR A CA 1
ATOM 783 C C . THR A 1 101 ? 11.770 -2.918 15.734 1.00 92.56 101 THR A C 1
ATOM 785 O O . THR A 1 101 ? 10.999 -3.679 15.144 1.00 92.56 101 THR A O 1
ATOM 788 N N . PRO A 1 102 ? 13.067 -2.809 15.377 1.00 91.19 102 PRO A N 1
ATOM 789 C CA . PRO A 1 102 ? 13.654 -3.609 14.296 1.00 91.19 102 PRO A CA 1
ATOM 790 C C . PRO A 1 102 ? 13.383 -5.115 14.450 1.00 91.19 102 PRO A C 1
ATOM 792 O O . PRO A 1 102 ? 13.032 -5.786 13.487 1.00 91.19 102 PRO A O 1
ATOM 795 N N . ALA A 1 103 ? 13.413 -5.631 15.684 1.00 89.88 103 ALA A N 1
ATOM 796 C CA . ALA A 1 103 ? 13.094 -7.029 15.988 1.00 89.88 103 ALA A CA 1
ATOM 797 C C . ALA A 1 103 ? 11.623 -7.413 15.717 1.00 89.88 103 ALA A C 1
ATOM 799 O O . ALA A 1 103 ? 11.316 -8.582 15.490 1.00 89.88 103 ALA A O 1
ATOM 800 N N . SER A 1 104 ? 10.700 -6.447 15.743 1.00 93.38 104 SER A N 1
ATOM 801 C CA . SER A 1 104 ? 9.269 -6.677 15.504 1.00 93.38 104 SER A CA 1
ATOM 802 C C . SER A 1 104 ? 8.897 -6.664 14.020 1.00 93.38 104 SER A C 1
ATOM 804 O O . SER A 1 104 ? 7.783 -7.059 13.674 1.00 93.38 104 SER A O 1
ATOM 806 N N . VAL A 1 105 ? 9.804 -6.232 13.139 1.00 94.69 105 VAL A N 1
ATOM 807 C CA . VAL A 1 105 ? 9.556 -6.113 11.694 1.00 94.69 105 VAL A CA 1
ATOM 808 C C . VAL A 1 105 ? 9.180 -7.463 11.069 1.00 94.69 105 VAL A C 1
ATOM 810 O O . VAL A 1 105 ? 8.282 -7.526 10.230 1.00 94.69 105 VAL A O 1
ATOM 813 N N . SER A 1 106 ? 9.751 -8.562 11.568 1.00 95.12 106 SER A N 1
ATOM 814 C CA . SER A 1 106 ? 9.429 -9.930 11.136 1.00 95.12 106 SER A CA 1
ATOM 815 C C . SER A 1 106 ? 7.977 -10.350 11.400 1.00 95.12 106 SER A C 1
ATOM 817 O O . SER A 1 106 ? 7.472 -11.271 10.762 1.00 95.12 106 SER A O 1
ATOM 819 N N . ARG A 1 107 ? 7.256 -9.660 12.294 1.00 95.00 107 ARG A N 1
ATOM 820 C CA . ARG A 1 107 ? 5.832 -9.919 12.573 1.00 95.00 107 ARG A CA 1
ATOM 821 C C . ARG A 1 107 ? 4.892 -9.147 11.655 1.00 95.00 107 ARG A C 1
ATOM 823 O O . ARG A 1 107 ? 3.689 -9.400 11.666 1.00 95.00 107 ARG A O 1
ATOM 830 N N . LEU A 1 108 ? 5.405 -8.194 10.877 1.00 94.56 108 LEU A N 1
ATOM 831 C CA . LEU A 1 108 ? 4.569 -7.408 9.980 1.00 94.56 108 LEU A CA 1
ATOM 832 C C . LEU A 1 108 ? 4.014 -8.292 8.862 1.00 94.56 108 LEU A C 1
ATOM 834 O O . LEU A 1 108 ? 4.741 -9.128 8.324 1.00 94.56 108 LEU A O 1
ATOM 838 N N . PRO A 1 109 ? 2.749 -8.122 8.458 1.00 95.81 109 PRO A N 1
ATOM 839 C CA . PRO A 1 109 ? 2.231 -8.808 7.285 1.00 95.81 109 PRO A CA 1
ATOM 840 C C . PRO A 1 109 ? 2.886 -8.250 6.009 1.00 95.81 109 PRO A C 1
ATOM 842 O O . PRO A 1 109 ? 3.184 -7.057 5.919 1.00 95.81 109 PRO A O 1
ATOM 845 N N . SER A 1 110 ? 3.089 -9.103 4.999 1.00 96.81 110 SER A N 1
ATOM 846 C CA . SER A 1 110 ? 3.846 -8.754 3.782 1.00 96.81 110 SER A CA 1
ATOM 847 C C . SER A 1 110 ? 3.280 -7.546 3.022 1.00 96.81 110 SER A C 1
ATOM 849 O O . SER A 1 110 ? 4.047 -6.735 2.510 1.00 96.81 110 SER A O 1
ATOM 851 N N . TRP A 1 111 ? 1.954 -7.372 3.002 1.00 96.19 111 TRP A N 1
ATOM 852 C CA . TRP A 1 111 ? 1.313 -6.218 2.357 1.00 96.19 111 TRP A CA 1
ATOM 853 C C . TRP A 1 111 ? 1.703 -4.886 3.011 1.00 96.19 111 TRP A C 1
ATOM 855 O O . TRP A 1 111 ? 1.862 -3.877 2.323 1.00 96.19 111 TRP A O 1
ATOM 865 N N . LEU A 1 112 ? 1.858 -4.876 4.339 1.00 93.75 112 LEU A N 1
ATOM 866 C CA . LEU A 1 112 ? 2.214 -3.678 5.092 1.00 93.75 112 LEU A CA 1
ATOM 867 C C . LEU A 1 112 ? 3.704 -3.395 4.949 1.00 93.75 112 LEU A C 1
ATOM 869 O O . LEU A 1 112 ? 4.086 -2.251 4.717 1.00 93.75 112 LEU A O 1
ATOM 873 N N . LEU A 1 113 ? 4.519 -4.449 5.011 1.00 95.44 113 LEU A N 1
ATOM 874 C CA . LEU A 1 113 ? 5.961 -4.384 4.822 1.00 95.44 113 LEU A CA 1
ATOM 875 C C . LEU A 1 113 ? 6.318 -3.713 3.485 1.00 95.44 113 LEU A C 1
ATOM 877 O O . LEU A 1 113 ? 6.981 -2.681 3.487 1.00 95.44 113 LEU A O 1
ATOM 881 N N . VAL A 1 114 ? 5.778 -4.200 2.359 1.00 95.56 114 VAL A N 1
ATOM 882 C CA . VAL A 1 114 ? 6.037 -3.627 1.019 1.00 95.56 114 VAL A CA 1
ATOM 883 C C . VAL A 1 114 ? 5.599 -2.158 0.911 1.00 95.56 114 VAL A C 1
ATOM 885 O O . VAL A 1 114 ? 6.227 -1.366 0.212 1.00 95.56 114 VAL A O 1
ATOM 888 N N . ARG A 1 115 ? 4.534 -1.752 1.616 1.00 93.88 115 ARG A N 1
ATOM 889 C CA . ARG A 1 115 ? 4.070 -0.351 1.625 1.00 93.88 115 ARG A CA 1
ATOM 890 C C . ARG A 1 115 ? 4.909 0.566 2.514 1.00 93.88 115 ARG A C 1
ATOM 892 O O . ARG A 1 115 ? 4.974 1.767 2.237 1.00 93.88 115 ARG A O 1
ATOM 899 N N . MET A 1 116 ? 5.492 0.031 3.583 1.00 92.88 116 MET A N 1
ATOM 900 C CA . MET A 1 116 ? 6.323 0.780 4.527 1.00 92.88 116 MET A CA 1
ATOM 901 C C . MET A 1 116 ? 7.753 0.972 4.026 1.00 92.88 116 MET A C 1
ATOM 903 O O . MET A 1 116 ? 8.361 1.993 4.348 1.00 92.88 116 MET A O 1
ATOM 907 N N . VAL A 1 117 ? 8.264 0.030 3.231 1.00 94.06 117 VAL A N 1
ATOM 908 C CA . VAL A 1 117 ? 9.583 0.132 2.605 1.00 94.06 117 VAL A CA 1
ATOM 909 C C . VAL A 1 117 ? 9.628 1.329 1.649 1.00 94.06 117 VAL A C 1
ATOM 911 O O . VAL A 1 117 ? 8.662 1.632 0.933 1.00 94.06 117 VAL A O 1
ATOM 914 N N . ASP A 1 118 ? 10.746 2.053 1.700 1.00 91.81 118 ASP A N 1
ATOM 915 C CA . ASP A 1 118 ? 11.013 3.193 0.826 1.00 91.81 118 ASP A CA 1
ATOM 916 C C . ASP A 1 118 ? 10.936 2.754 -0.648 1.00 91.81 118 ASP A C 1
ATOM 918 O O . ASP A 1 118 ? 11.343 1.631 -0.938 1.00 91.81 118 ASP A O 1
ATOM 922 N N . PRO A 1 119 ? 10.398 3.568 -1.577 1.00 89.62 119 PRO A N 1
ATOM 923 C CA . PRO A 1 119 ? 10.416 3.245 -2.999 1.00 89.62 119 PRO A CA 1
ATOM 924 C C . PRO A 1 119 ? 11.798 2.872 -3.524 1.00 89.62 119 PRO A C 1
ATOM 926 O O . PRO A 1 119 ? 11.868 2.012 -4.377 1.00 89.62 119 PRO A O 1
ATOM 929 N N . ASN A 1 120 ? 12.888 3.428 -2.994 1.00 86.88 120 ASN A N 1
ATOM 930 C CA . ASN A 1 120 ? 14.241 3.043 -3.393 1.00 86.88 120 ASN A CA 1
ATOM 931 C C . ASN A 1 120 ? 14.988 2.406 -2.211 1.00 86.88 120 ASN A C 1
ATOM 933 O O . ASN A 1 120 ? 15.848 3.054 -1.602 1.00 86.88 120 ASN A O 1
ATOM 937 N N . PRO A 1 121 ? 14.621 1.176 -1.806 1.00 85.69 121 PRO A N 1
ATOM 938 C CA . PRO A 1 121 ? 15.261 0.554 -0.665 1.00 85.69 121 PRO A CA 1
ATOM 939 C C . PRO A 1 121 ? 16.717 0.232 -1.010 1.00 85.69 121 PRO A C 1
ATOM 941 O O . PRO A 1 121 ? 17.003 -0.184 -2.134 1.00 85.69 121 PRO A O 1
ATOM 944 N N . PRO A 1 122 ? 17.647 0.374 -0.053 1.00 82.69 122 PRO A N 1
ATOM 945 C CA . PRO A 1 122 ? 19.006 -0.084 -0.274 1.00 82.69 122 PRO A CA 1
ATOM 946 C C . PRO A 1 122 ? 18.981 -1.577 -0.618 1.00 82.69 122 PRO A C 1
ATOM 948 O O . PRO A 1 122 ? 18.293 -2.368 0.035 1.00 82.69 122 PRO A O 1
ATOM 951 N N . LEU A 1 123 ? 19.736 -1.951 -1.648 1.00 81.94 123 LEU A N 1
ATOM 952 C CA . LEU A 1 123 ? 19.975 -3.350 -1.976 1.00 81.94 123 LEU A CA 1
ATOM 953 C C . LEU A 1 123 ? 20.679 -4.023 -0.780 1.00 81.94 123 LEU A C 1
ATOM 955 O O . LEU A 1 123 ? 21.472 -3.366 -0.085 1.00 81.94 123 LEU A O 1
ATOM 959 N N . PRO A 1 124 ? 20.398 -5.304 -0.492 1.00 77.06 124 PRO A N 1
ATOM 960 C CA . PRO A 1 124 ? 21.120 -6.026 0.542 1.00 77.06 124 PRO A CA 1
ATOM 961 C C . PRO A 1 124 ? 22.600 -6.093 0.149 1.00 77.06 124 PRO A C 1
ATOM 963 O O . PRO A 1 124 ? 22.960 -6.604 -0.908 1.00 77.06 124 PRO A O 1
ATOM 966 N N . GLY A 1 125 ? 23.464 -5.518 0.986 1.00 71.62 125 GLY A N 1
ATOM 967 C CA . GLY A 1 125 ? 24.908 -5.546 0.766 1.00 71.62 125 GLY A CA 1
ATOM 968 C C . GLY A 1 125 ? 25.497 -6.907 1.163 1.00 71.62 125 GLY A C 1
ATOM 969 O O . GLY A 1 125 ? 25.056 -7.465 2.170 1.00 71.62 125 GLY A O 1
ATOM 970 N N . PRO A 1 126 ? 26.512 -7.424 0.444 1.00 64.12 126 PRO A N 1
ATOM 971 C CA . PRO A 1 126 ? 27.059 -8.768 0.665 1.00 64.12 126 PRO A CA 1
ATOM 972 C C . PRO A 1 126 ? 27.719 -8.967 2.040 1.00 64.12 126 PRO A C 1
ATOM 974 O O . PRO A 1 126 ? 27.755 -10.087 2.530 1.00 64.12 126 PRO A O 1
ATOM 977 N N . ASN A 1 127 ? 28.195 -7.903 2.697 1.00 57.88 127 ASN A N 1
ATOM 978 C CA . ASN A 1 127 ? 28.972 -7.996 3.938 1.00 57.88 127 ASN A CA 1
ATOM 979 C C . ASN A 1 127 ? 28.484 -6.993 4.995 1.00 57.88 127 ASN A C 1
ATOM 981 O O . ASN A 1 127 ? 29.132 -5.978 5.242 1.00 57.88 127 ASN A O 1
ATOM 985 N N . ARG A 1 128 ? 27.339 -7.259 5.636 1.00 61.38 128 ARG A N 1
ATOM 986 C CA . ARG A 1 128 ? 26.898 -6.487 6.821 1.00 61.38 128 ARG A CA 1
ATOM 987 C C . ARG A 1 128 ? 27.178 -7.174 8.156 1.00 61.38 128 ARG A C 1
ATOM 989 O O . ARG A 1 128 ? 27.031 -6.543 9.194 1.00 61.38 128 ARG A O 1
ATOM 996 N N . SER A 1 129 ? 27.641 -8.421 8.146 1.00 60.72 129 SER A N 1
ATOM 997 C CA . SER A 1 129 ? 27.967 -9.190 9.355 1.00 60.72 129 SER A CA 1
ATOM 998 C C . SER A 1 129 ? 29.160 -8.643 10.158 1.00 60.72 129 SER A C 1
ATOM 1000 O O . SER A 1 129 ? 29.356 -9.078 11.287 1.00 60.72 129 SER A O 1
ATOM 1002 N N . GLY A 1 130 ? 29.937 -7.691 9.619 1.00 64.62 130 GLY A N 1
ATOM 1003 C CA . GLY A 1 130 ? 31.146 -7.151 10.263 1.00 64.62 130 GLY A CA 1
ATOM 1004 C C . GLY A 1 130 ? 31.086 -5.690 10.729 1.00 64.62 130 GLY A C 1
ATOM 1005 O O . GLY A 1 130 ? 32.018 -5.239 11.391 1.00 64.62 130 GLY A O 1
ATOM 1006 N N . GLN A 1 131 ? 30.037 -4.925 10.406 1.00 65.75 131 GLN A N 1
ATOM 1007 C CA . GLN A 1 131 ? 29.899 -3.555 10.919 1.00 65.75 131 GLN A CA 1
ATOM 1008 C C . GLN A 1 131 ? 29.280 -3.617 12.320 1.00 65.75 131 GLN A C 1
ATOM 1010 O O . GLN A 1 131 ? 28.200 -4.172 12.493 1.00 65.75 131 GLN A O 1
ATOM 1015 N N . GLY A 1 132 ? 30.015 -3.111 13.317 1.00 66.50 132 GLY A N 1
ATOM 1016 C CA . GLY A 1 132 ? 29.732 -3.266 14.748 1.00 66.50 132 GLY A CA 1
ATOM 1017 C C . GLY A 1 132 ? 28.277 -3.009 15.157 1.00 66.50 132 GLY A C 1
ATOM 1018 O O . GLY A 1 132 ? 27.571 -2.239 14.516 1.00 66.50 132 GLY A O 1
ATOM 1019 N N . ALA A 1 133 ? 27.880 -3.670 16.251 1.00 63.06 133 ALA A N 1
ATOM 1020 C CA . ALA A 1 133 ? 26.539 -3.953 16.786 1.00 63.06 133 ALA A CA 1
ATOM 1021 C C . ALA A 1 133 ? 25.566 -2.772 17.041 1.00 63.06 133 ALA A C 1
ATOM 1023 O O . ALA A 1 133 ? 24.800 -2.788 18.007 1.00 63.06 133 ALA A O 1
ATOM 1024 N N . MET A 1 134 ? 25.549 -1.741 16.202 1.00 81.69 134 MET A N 1
ATOM 1025 C CA . MET A 1 134 ? 24.511 -0.723 16.229 1.00 81.69 134 MET A CA 1
ATOM 1026 C C . MET A 1 134 ? 23.268 -1.281 15.531 1.00 81.69 134 MET A C 1
ATOM 1028 O O . MET A 1 134 ? 23.342 -1.805 14.421 1.00 81.69 134 MET A O 1
ATOM 1032 N N . SER A 1 135 ? 22.116 -1.207 16.202 1.00 82.75 135 SER A N 1
ATOM 1033 C CA . SER A 1 135 ? 20.849 -1.647 15.609 1.00 82.75 135 SER A CA 1
ATOM 1034 C C . SER A 1 135 ? 20.602 -0.884 14.302 1.00 82.75 135 SER A C 1
ATOM 1036 O O . SER A 1 135 ? 20.722 0.345 14.307 1.00 82.75 135 SER A O 1
ATOM 1038 N N . PRO A 1 136 ? 20.260 -1.567 13.193 1.00 87.44 136 PRO A N 1
ATOM 1039 C CA . PRO A 1 136 ? 20.056 -0.895 11.921 1.00 87.44 136 PRO A CA 1
ATOM 1040 C C . PRO A 1 136 ? 18.909 0.121 12.033 1.00 87.44 136 PRO A C 1
ATOM 1042 O O . PRO A 1 136 ? 17.945 -0.113 12.776 1.00 87.44 136 PRO A O 1
ATOM 1045 N N . PRO A 1 137 ? 18.964 1.241 11.288 1.00 90.44 137 PRO A N 1
ATOM 1046 C CA . PRO A 1 137 ? 17.841 2.162 11.203 1.00 90.44 137 PRO A CA 1
ATOM 1047 C C . PRO A 1 137 ? 16.581 1.421 10.736 1.00 90.44 137 PRO A C 1
ATOM 1049 O O . PRO A 1 137 ? 16.644 0.495 9.927 1.00 90.44 137 PRO A O 1
ATOM 1052 N N . MET A 1 138 ? 15.410 1.843 11.223 1.00 90.81 138 MET A N 1
ATOM 1053 C CA . MET A 1 138 ? 14.132 1.163 10.954 1.00 90.81 138 MET A CA 1
ATOM 1054 C C . MET A 1 138 ? 13.855 0.957 9.454 1.00 90.81 138 MET A C 1
ATOM 1056 O O . MET A 1 138 ? 13.351 -0.091 9.059 1.00 90.81 138 MET A O 1
ATOM 1060 N N . SER A 1 139 ? 14.208 1.931 8.610 1.00 91.12 139 SER A N 1
ATOM 1061 C CA . SER A 1 139 ? 14.071 1.833 7.148 1.00 91.12 139 SER A CA 1
ATOM 1062 C C . SER A 1 139 ? 14.850 0.656 6.564 1.00 91.12 139 SER A C 1
ATOM 1064 O O . SER A 1 139 ? 14.348 -0.038 5.683 1.00 91.12 139 SER A O 1
ATOM 1066 N N . GLN A 1 140 ? 16.057 0.419 7.073 1.00 90.44 140 GLN A N 1
ATOM 1067 C CA . GLN A 1 140 ? 16.920 -0.675 6.654 1.00 90.44 140 GLN A CA 1
ATOM 1068 C C . GLN A 1 140 ? 16.402 -2.014 7.180 1.00 90.44 140 GLN A C 1
ATOM 1070 O O . GLN A 1 140 ? 16.337 -2.961 6.412 1.00 90.44 140 GLN A O 1
ATOM 1075 N N . ALA A 1 141 ? 15.930 -2.081 8.430 1.00 92.38 141 ALA A N 1
ATOM 1076 C CA . ALA A 1 141 ? 15.305 -3.294 8.966 1.00 92.38 141 ALA A CA 1
ATOM 1077 C C . ALA A 1 141 ? 14.061 -3.722 8.158 1.00 92.38 141 ALA A C 1
ATOM 1079 O O . ALA A 1 141 ? 13.876 -4.905 7.880 1.00 92.38 141 ALA A O 1
ATOM 1080 N N . LEU A 1 142 ? 13.226 -2.760 7.742 1.00 93.94 142 LEU A N 1
ATOM 1081 C CA . 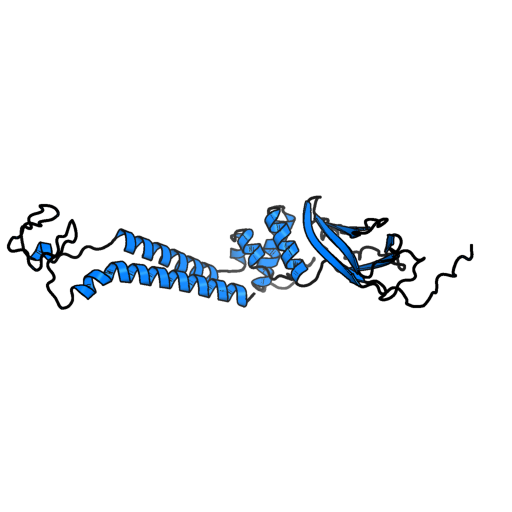LEU A 1 142 ? 12.079 -2.997 6.857 1.00 93.94 142 LEU A CA 1
ATOM 1082 C C . LEU A 1 142 ? 12.513 -3.516 5.479 1.00 93.94 142 LEU A C 1
ATOM 1084 O O . LEU A 1 142 ? 11.924 -4.472 4.977 1.00 93.94 142 LEU A O 1
ATOM 1088 N N . ALA A 1 143 ? 13.523 -2.888 4.869 1.00 93.31 143 ALA A N 1
ATOM 1089 C CA . ALA A 1 143 ? 14.044 -3.299 3.567 1.00 93.31 143 ALA A CA 1
ATOM 1090 C C . ALA A 1 143 ? 14.664 -4.702 3.624 1.00 93.31 143 ALA A C 1
ATOM 1092 O O . ALA A 1 143 ? 14.334 -5.546 2.795 1.00 93.31 143 ALA A O 1
ATOM 1093 N N . ASP A 1 144 ? 15.496 -4.967 4.630 1.00 91.81 144 ASP A N 1
ATOM 1094 C CA . ASP A 1 144 ? 16.176 -6.247 4.815 1.00 91.81 144 ASP A CA 1
ATOM 1095 C C . ASP A 1 144 ? 15.160 -7.382 5.039 1.00 91.81 144 ASP A C 1
ATOM 1097 O O . ASP A 1 144 ? 15.247 -8.413 4.375 1.00 91.81 144 ASP A O 1
ATOM 1101 N N . GLU A 1 145 ? 14.131 -7.185 5.875 1.00 94.75 145 GLU A N 1
ATOM 1102 C CA . GLU A 1 145 ? 13.055 -8.178 6.045 1.00 94.75 145 GLU A CA 1
ATOM 1103 C C . GLU A 1 145 ? 12.245 -8.378 4.754 1.00 94.75 145 GLU A C 1
ATOM 1105 O O . GLU A 1 145 ? 11.877 -9.506 4.416 1.00 94.75 145 GLU A O 1
ATOM 1110 N N . MET A 1 146 ? 11.947 -7.303 4.012 1.00 96.12 146 MET A N 1
ATOM 1111 C CA . MET A 1 146 ? 11.226 -7.411 2.739 1.00 96.12 146 MET A CA 1
ATOM 1112 C C . MET A 1 146 ? 12.019 -8.253 1.748 1.00 96.12 146 MET A C 1
ATOM 1114 O O . MET A 1 146 ? 11.461 -9.192 1.178 1.00 96.12 146 MET A O 1
ATOM 1118 N N . TRP A 1 147 ? 13.308 -7.955 1.578 1.00 92.69 147 TRP A N 1
ATOM 1119 C CA . TRP A 1 147 ? 14.193 -8.699 0.691 1.00 92.69 147 TRP A CA 1
ATOM 1120 C C . TRP A 1 147 ? 14.398 -10.133 1.147 1.00 92.69 147 TRP A C 1
ATOM 1122 O O . TRP A 1 147 ? 14.359 -11.039 0.318 1.00 92.69 147 TRP A O 1
ATOM 1132 N N . HIS A 1 148 ? 14.503 -10.364 2.453 1.00 92.62 148 HIS A N 1
ATOM 1133 C CA . HIS A 1 148 ? 14.574 -11.707 3.003 1.00 92.62 148 HIS A CA 1
ATOM 1134 C C . HIS A 1 148 ? 13.334 -12.535 2.631 1.00 92.62 148 HIS A C 1
ATOM 1136 O O . HIS A 1 148 ? 13.459 -13.649 2.116 1.00 92.62 148 HIS A O 1
ATOM 1142 N N . ARG A 1 149 ? 12.123 -11.991 2.812 1.00 95.38 149 ARG A N 1
ATOM 1143 C CA . ARG A 1 149 ? 10.883 -12.672 2.393 1.00 95.38 149 ARG A CA 1
ATOM 1144 C C . ARG A 1 149 ? 10.789 -12.857 0.891 1.00 95.38 149 ARG A C 1
ATOM 1146 O O . ARG A 1 149 ? 10.214 -13.849 0.449 1.00 95.38 149 ARG A O 1
ATOM 1153 N N . TYR A 1 150 ? 11.311 -11.900 0.134 1.00 94.56 150 TYR A N 1
ATOM 1154 C CA . TYR A 1 150 ? 11.368 -11.970 -1.316 1.00 94.56 150 TYR A CA 1
ATOM 1155 C C . TYR A 1 150 ? 12.213 -13.169 -1.756 1.00 94.56 150 TYR A C 1
ATOM 1157 O O . TYR A 1 150 ? 11.717 -14.024 -2.483 1.00 94.56 150 TYR A O 1
ATOM 1165 N N . GLN A 1 151 ? 13.444 -13.277 -1.248 1.00 90.94 151 GLN A N 1
ATOM 1166 C CA . GLN A 1 151 ? 14.375 -14.369 -1.549 1.00 90.94 151 GLN A CA 1
ATOM 1167 C C . GLN A 1 151 ? 13.824 -15.737 -1.140 1.00 90.94 151 GLN A C 1
ATOM 1169 O O . GLN A 1 151 ? 13.981 -16.710 -1.867 1.00 90.94 151 GLN A O 1
ATOM 1174 N N . LEU A 1 152 ? 13.124 -15.811 -0.005 1.00 93.44 152 LEU A N 1
ATOM 1175 C CA . LEU A 1 152 ? 12.474 -17.042 0.452 1.00 93.44 152 LEU A CA 1
ATOM 1176 C C . LEU A 1 152 ? 11.185 -17.398 -0.314 1.00 93.44 152 LEU A C 1
ATOM 1178 O O . LEU A 1 152 ? 10.510 -18.353 0.066 1.00 93.44 152 LEU A O 1
ATOM 1182 N N . GLY A 1 153 ? 10.767 -16.612 -1.314 1.00 93.81 153 GLY A N 1
ATOM 1183 C CA . GLY A 1 153 ? 9.508 -16.835 -2.035 1.00 93.81 153 GLY A CA 1
ATOM 1184 C C . GLY A 1 153 ? 8.250 -16.650 -1.172 1.00 93.81 153 GLY A C 1
ATOM 1185 O O . GLY A 1 153 ? 7.168 -17.102 -1.536 1.00 93.81 153 GLY A O 1
ATOM 1186 N N . ARG A 1 154 ? 8.360 -15.977 -0.017 1.00 96.50 154 ARG A N 1
ATOM 1187 C CA . ARG A 1 154 ? 7.240 -15.722 0.912 1.00 96.50 154 ARG A CA 1
ATOM 1188 C C . ARG A 1 154 ? 6.393 -14.509 0.517 1.00 96.50 154 ARG A C 1
ATOM 1190 O O . ARG A 1 154 ? 5.348 -14.257 1.122 1.00 96.50 154 ARG A O 1
ATOM 1197 N N . LEU A 1 155 ? 6.835 -13.723 -0.464 1.00 96.25 155 LEU A N 1
ATOM 1198 C CA . LEU A 1 155 ? 6.031 -12.655 -1.050 1.00 96.25 155 LEU A CA 1
ATOM 1199 C C . LEU A 1 155 ? 5.155 -13.216 -2.172 1.00 96.25 155 LEU A C 1
ATOM 1201 O O . LEU A 1 155 ? 5.652 -13.759 -3.155 1.00 96.25 155 LEU A O 1
ATOM 1205 N N . SER A 1 156 ? 3.839 -13.031 -2.046 1.00 96.19 156 SER A N 1
ATOM 1206 C CA . SER A 1 156 ? 2.907 -13.349 -3.131 1.00 96.19 156 SER A CA 1
ATOM 1207 C C . SER A 1 156 ? 3.237 -12.552 -4.399 1.00 96.19 156 SER A C 1
ATOM 1209 O O . SER A 1 156 ? 3.836 -11.475 -4.336 1.00 96.19 156 SER A O 1
ATOM 1211 N N . ARG A 1 157 ? 2.784 -13.046 -5.556 1.00 95.38 157 ARG A N 1
ATOM 1212 C CA . ARG A 1 157 ? 2.965 -12.389 -6.862 1.00 95.38 157 ARG A CA 1
ATOM 1213 C C . ARG A 1 157 ? 2.566 -10.910 -6.848 1.00 95.38 157 ARG A C 1
ATOM 1215 O O . ARG A 1 157 ? 3.328 -10.063 -7.299 1.00 95.38 157 ARG A O 1
ATOM 1222 N N . ALA A 1 158 ? 1.413 -10.585 -6.260 1.00 95.94 158 ALA A N 1
ATOM 1223 C CA . ALA A 1 158 ? 0.942 -9.204 -6.15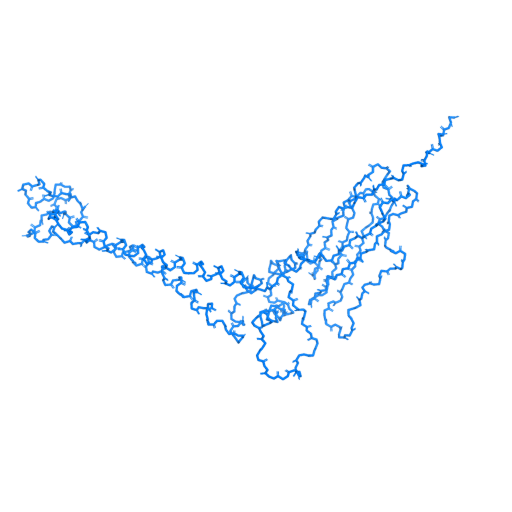5 1.00 95.94 158 ALA A CA 1
ATOM 1224 C C . ALA A 1 158 ? 1.884 -8.315 -5.321 1.00 95.94 158 ALA A C 1
ATOM 1226 O O . ALA A 1 158 ? 2.101 -7.156 -5.661 1.00 95.94 158 ALA A O 1
ATOM 1227 N N . HIS A 1 159 ? 2.479 -8.850 -4.248 1.00 96.44 159 HIS A N 1
ATOM 1228 C CA . HIS A 1 159 ? 3.441 -8.108 -3.429 1.00 96.44 159 HIS A CA 1
ATOM 1229 C C . HIS A 1 159 ? 4.782 -7.909 -4.139 1.00 96.44 159 HIS A C 1
ATOM 1231 O O . HIS A 1 159 ? 5.366 -6.835 -4.011 1.00 96.44 159 HIS A O 1
ATOM 1237 N N . ARG A 1 160 ? 5.245 -8.902 -4.909 1.00 95.44 160 ARG A N 1
ATOM 1238 C CA . ARG A 1 160 ? 6.446 -8.782 -5.749 1.00 95.44 160 ARG A CA 1
ATOM 1239 C C . ARG A 1 160 ? 6.262 -7.733 -6.844 1.00 95.44 160 ARG A C 1
ATOM 1241 O O . ARG A 1 160 ? 7.112 -6.858 -6.978 1.00 95.44 160 ARG A O 1
ATOM 1248 N N . ALA A 1 161 ? 5.120 -7.755 -7.533 1.00 94.94 161 ALA A N 1
ATOM 1249 C CA . ALA A 1 161 ? 4.771 -6.750 -8.534 1.00 94.94 161 ALA A CA 1
ATOM 1250 C C . ALA A 1 161 ? 4.664 -5.340 -7.929 1.00 94.94 161 ALA A C 1
ATOM 1252 O O . ALA A 1 161 ? 5.246 -4.395 -8.450 1.00 94.94 161 ALA A O 1
ATOM 1253 N N . LEU A 1 162 ? 3.998 -5.192 -6.775 1.00 95.31 162 LEU A N 1
ATOM 1254 C CA . LEU A 1 162 ? 3.917 -3.905 -6.076 1.00 95.31 162 LEU A CA 1
ATOM 1255 C C . LEU A 1 162 ? 5.297 -3.401 -5.626 1.00 95.31 162 LEU A C 1
ATOM 1257 O O . LEU A 1 162 ? 5.569 -2.204 -5.698 1.00 95.31 162 LEU A O 1
ATOM 1261 N N . SER A 1 163 ? 6.163 -4.297 -5.147 1.00 93.88 163 SER A N 1
ATOM 1262 C CA . SER A 1 163 ? 7.536 -3.962 -4.762 1.00 93.88 163 SER A CA 1
ATOM 1263 C C . SER A 1 163 ? 8.343 -3.474 -5.969 1.00 93.88 163 SER A C 1
ATOM 1265 O O . SER A 1 163 ? 8.925 -2.396 -5.884 1.00 93.88 163 SER A O 1
ATOM 1267 N N . ALA A 1 164 ? 8.292 -4.188 -7.100 1.00 92.94 164 ALA A N 1
ATOM 1268 C CA . ALA A 1 164 ? 8.928 -3.774 -8.352 1.00 92.94 164 ALA A CA 1
ATOM 1269 C C . ALA A 1 164 ? 8.380 -2.427 -8.850 1.00 92.94 164 ALA A C 1
ATOM 1271 O O . ALA A 1 164 ? 9.146 -1.514 -9.138 1.00 92.94 164 ALA A O 1
ATOM 1272 N N . GLN A 1 165 ? 7.058 -2.246 -8.867 1.00 93.25 165 GLN A N 1
ATOM 1273 C CA . GLN A 1 165 ? 6.437 -0.982 -9.270 1.00 93.25 165 GLN A CA 1
ATOM 1274 C C . GLN A 1 165 ? 6.919 0.199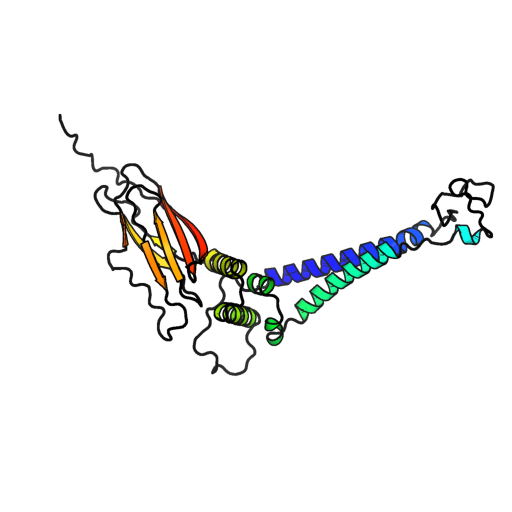 -8.421 1.00 93.25 165 GLN A C 1
ATOM 1276 O O . GLN A 1 165 ? 7.177 1.273 -8.956 1.00 93.25 165 GLN A O 1
ATOM 1281 N N . ARG A 1 166 ? 7.061 0.016 -7.102 1.00 92.38 166 ARG A N 1
ATOM 1282 C CA . ARG A 1 166 ? 7.578 1.061 -6.206 1.00 92.38 166 ARG A CA 1
ATOM 1283 C C . ARG A 1 166 ? 9.068 1.314 -6.411 1.00 92.38 166 ARG A C 1
ATOM 1285 O O . ARG A 1 166 ? 9.445 2.480 -6.458 1.00 92.38 166 ARG A O 1
ATOM 1292 N N . GLN A 1 167 ? 9.862 0.252 -6.574 1.00 89.56 167 GLN A N 1
ATOM 1293 C CA . GLN A 1 167 ? 11.284 0.326 -6.930 1.00 89.56 167 GLN A CA 1
ATOM 1294 C C . GLN A 1 167 ? 11.486 1.227 -8.146 1.00 89.56 167 GLN A C 1
ATOM 1296 O O . GLN A 1 167 ? 12.224 2.213 -8.101 1.00 89.56 167 GLN A O 1
ATOM 1301 N N . PHE A 1 168 ? 10.731 0.936 -9.199 1.00 90.69 168 PHE A N 1
ATOM 1302 C CA . PHE A 1 168 ? 10.909 1.580 -10.485 1.00 90.69 168 PHE A CA 1
ATOM 1303 C C . PHE A 1 168 ? 10.146 2.896 -10.659 1.00 90.69 168 PHE A C 1
ATOM 1305 O O . PHE A 1 168 ? 10.409 3.630 -11.603 1.00 90.69 168 PHE A O 1
ATOM 1312 N N . ALA A 1 169 ? 9.265 3.265 -9.723 1.00 89.19 169 ALA A N 1
ATOM 1313 C CA . ALA A 1 169 ? 8.568 4.553 -9.762 1.00 89.19 169 ALA A CA 1
ATOM 1314 C C . ALA A 1 169 ? 9.519 5.758 -9.658 1.00 89.19 169 ALA A C 1
ATOM 1316 O O . ALA A 1 169 ? 9.195 6.838 -10.140 1.00 89.19 169 ALA A O 1
ATOM 1317 N N . THR A 1 170 ? 10.673 5.594 -9.000 1.00 85.75 170 THR A N 1
ATOM 1318 C CA . THR A 1 170 ? 11.676 6.670 -8.858 1.00 85.75 170 THR A CA 1
ATOM 1319 C C . THR A 1 170 ? 12.838 6.555 -9.837 1.00 85.75 170 THR A C 1
ATOM 1321 O O . THR A 1 170 ? 13.522 7.544 -10.093 1.00 85.75 170 THR A O 1
ATOM 1324 N N . ARG A 1 171 ? 13.086 5.351 -10.355 1.00 84.81 171 ARG A N 1
ATOM 1325 C CA . ARG A 1 171 ? 14.184 5.023 -11.262 1.00 84.81 171 ARG A CA 1
ATOM 1326 C C . ARG A 1 171 ? 13.676 3.933 -12.203 1.00 84.81 171 ARG A C 1
ATOM 1328 O O . ARG A 1 171 ? 13.649 2.788 -11.760 1.00 84.81 171 ARG A O 1
ATOM 1335 N N . PRO A 1 172 ? 13.227 4.256 -13.427 1.00 86.88 172 PRO A N 1
ATOM 1336 C CA . PRO A 1 172 ? 12.734 3.240 -14.351 1.00 86.88 172 PRO A CA 1
ATOM 1337 C C . PRO A 1 172 ? 13.791 2.140 -14.535 1.00 86.88 172 PRO A C 1
ATOM 1339 O O . PRO A 1 172 ? 14.991 2.431 -14.459 1.00 86.88 172 PRO A O 1
ATOM 1342 N N . PRO A 1 173 ? 13.373 0.877 -14.739 1.00 84.19 173 PRO A N 1
ATOM 1343 C CA . PRO A 1 173 ? 14.301 -0.253 -14.793 1.00 84.19 173 PRO A CA 1
ATOM 1344 C C . PRO A 1 173 ? 15.294 -0.090 -15.943 1.00 84.19 173 PRO A C 1
ATOM 1346 O O . PRO A 1 173 ? 16.450 -0.497 -15.837 1.00 84.19 173 PRO A O 1
ATOM 1349 N N . ILE A 1 174 ? 14.821 0.518 -17.033 1.00 86.38 174 ILE A N 1
ATOM 1350 C CA . ILE A 1 174 ? 15.575 0.817 -18.236 1.00 86.38 174 ILE A CA 1
ATOM 1351 C C . ILE A 1 174 ? 15.148 2.193 -18.739 1.00 86.38 174 ILE A C 1
ATOM 1353 O O . ILE A 1 174 ? 13.969 2.457 -18.950 1.00 86.38 174 ILE A O 1
ATOM 1357 N N . SER A 1 175 ? 16.127 3.051 -18.975 1.00 85.25 175 SER A N 1
ATOM 1358 C CA . SER A 1 175 ? 16.036 4.201 -19.856 1.00 85.25 175 SER A CA 1
ATOM 1359 C C . SER A 1 175 ? 16.576 3.797 -21.223 1.00 85.25 175 SER A C 1
ATOM 1361 O O . SER A 1 175 ? 17.694 3.282 -21.337 1.00 85.25 175 SER A O 1
ATOM 1363 N N . ILE A 1 176 ? 15.768 4.007 -22.255 1.00 85.12 176 ILE A N 1
ATOM 1364 C CA . ILE A 1 176 ? 16.136 3.721 -23.636 1.00 85.12 176 ILE A CA 1
ATOM 1365 C C . ILE A 1 176 ? 16.578 5.038 -24.264 1.00 85.12 176 ILE A C 1
ATOM 1367 O O . ILE A 1 176 ? 15.771 5.951 -24.436 1.00 85.12 176 ILE A O 1
ATOM 1371 N N . THR A 1 177 ? 17.862 5.151 -24.594 1.00 84.38 177 THR A N 1
ATOM 1372 C CA . THR A 1 177 ? 18.379 6.306 -25.330 1.00 84.38 177 THR A CA 1
ATOM 1373 C C . THR A 1 177 ? 18.572 5.945 -26.800 1.00 84.38 177 THR A C 1
ATOM 1375 O O . THR A 1 177 ? 19.116 4.891 -27.139 1.00 84.38 177 THR A O 1
ATOM 1378 N N . ALA A 1 178 ? 18.107 6.833 -27.676 1.00 84.31 178 ALA A N 1
ATOM 1379 C CA . ALA A 1 178 ? 18.395 6.827 -29.107 1.00 84.31 178 ALA A CA 1
ATOM 1380 C C . ALA A 1 178 ? 18.809 8.234 -29.547 1.00 84.31 178 ALA A C 1
ATOM 1382 O O . ALA A 1 178 ? 18.739 9.197 -28.778 1.00 84.31 178 ALA A O 1
ATOM 1383 N N . ARG A 1 179 ? 19.255 8.350 -30.797 1.00 80.88 179 ARG A N 1
ATOM 1384 C CA . ARG A 1 179 ? 19.550 9.645 -31.413 1.00 80.88 179 ARG A CA 1
ATOM 1385 C C . ARG A 1 179 ? 18.244 10.414 -31.609 1.00 80.88 179 ARG A C 1
ATOM 1387 O O . ARG A 1 179 ? 17.224 9.820 -31.940 1.00 80.88 179 ARG A O 1
ATOM 1394 N N . SER A 1 180 ? 18.299 11.733 -31.446 1.00 77.38 180 SER A N 1
ATOM 1395 C CA . SER A 1 180 ? 17.156 12.615 -31.713 1.00 77.38 180 SER A CA 1
ATOM 1396 C C . SER A 1 180 ? 16.770 12.648 -33.191 1.00 77.38 180 SER A C 1
ATOM 1398 O O . SER A 1 180 ? 15.617 12.919 -33.503 1.00 77.38 180 SER A O 1
ATOM 1400 N N . THR A 1 181 ? 17.727 12.368 -34.080 1.00 80.81 181 THR A N 1
ATOM 1401 C CA . THR A 1 181 ? 17.532 12.242 -35.526 1.00 80.81 181 THR A CA 1
ATOM 1402 C C . THR A 1 181 ? 18.047 10.897 -36.015 1.00 80.81 181 THR A C 1
ATOM 1404 O O . THR A 1 181 ? 19.148 10.471 -35.639 1.00 80.81 181 THR A O 1
ATOM 1407 N N . TRP A 1 182 ? 17.246 10.216 -36.837 1.00 81.12 182 TRP A N 1
ATOM 1408 C CA . TRP A 1 182 ? 17.585 8.899 -37.374 1.00 81.12 182 TRP A CA 1
ATOM 1409 C C . TRP A 1 182 ? 17.545 8.892 -38.909 1.00 81.12 182 TRP A C 1
ATOM 1411 O O . TRP A 1 182 ? 16.566 9.365 -39.488 1.00 81.12 182 TRP A O 1
ATOM 1421 N N . PRO A 1 183 ? 18.584 8.380 -39.595 1.00 83.81 183 PRO A N 1
ATOM 1422 C CA . PRO A 1 183 ? 18.543 8.190 -41.045 1.00 83.81 183 PRO A CA 1
ATOM 1423 C C . PRO A 1 183 ? 17.523 7.116 -41.438 1.00 83.81 183 PRO A C 1
ATOM 1425 O O . PRO A 1 183 ? 17.453 6.081 -40.779 1.00 83.81 183 PRO A O 1
ATOM 1428 N N . ALA A 1 184 ? 16.783 7.328 -42.531 1.00 76.12 184 ALA A N 1
ATOM 1429 C CA . ALA A 1 184 ? 15.718 6.419 -42.974 1.00 76.12 184 ALA A CA 1
ATOM 1430 C C . ALA A 1 184 ? 16.205 4.983 -43.261 1.00 76.12 184 ALA A C 1
ATOM 1432 O O . ALA A 1 184 ? 15.470 4.029 -43.028 1.00 76.12 184 ALA A O 1
ATOM 1433 N N . ASP A 1 185 ? 17.457 4.830 -43.702 1.00 81.62 185 ASP A N 1
ATOM 1434 C CA . ASP A 1 185 ? 18.001 3.545 -44.163 1.00 81.62 185 ASP A CA 1
ATOM 1435 C C . ASP A 1 185 ? 18.813 2.792 -43.098 1.00 81.62 185 ASP A C 1
ATOM 1437 O O . ASP A 1 185 ? 19.409 1.753 -43.385 1.00 81.62 185 ASP A O 1
ATOM 1441 N N . LEU A 1 186 ? 18.884 3.308 -41.865 1.00 85.81 186 LEU A N 1
ATOM 1442 C CA . LEU A 1 186 ? 19.630 2.658 -40.790 1.00 85.81 186 LEU A CA 1
ATOM 1443 C C . LEU A 1 186 ? 18.690 2.005 -39.774 1.00 85.81 186 LEU A C 1
ATOM 1445 O O . LEU A 1 186 ? 17.709 2.624 -39.358 1.00 85.81 186 LEU A O 1
ATOM 1449 N N . PRO A 1 187 ? 19.015 0.792 -39.293 1.00 88.19 187 PRO A N 1
ATOM 1450 C CA . PRO A 1 187 ? 18.238 0.157 -38.240 1.00 88.19 187 PRO A CA 1
ATOM 1451 C C . PRO A 1 187 ? 18.285 1.004 -36.971 1.00 88.19 187 PRO A C 1
ATOM 1453 O O . PRO A 1 187 ? 19.345 1.529 -36.622 1.00 88.19 187 PRO A O 1
ATOM 1456 N N . LEU A 1 188 ? 17.160 1.116 -36.269 1.00 86.88 188 LEU A N 1
ATOM 1457 C CA . LEU A 1 188 ? 17.073 1.824 -35.000 1.00 86.88 188 LEU A CA 1
ATOM 1458 C C . LEU A 1 188 ? 17.931 1.104 -33.962 1.00 86.88 188 LEU A C 1
ATOM 1460 O O . LEU A 1 188 ? 17.681 -0.057 -33.636 1.00 86.88 188 LEU A O 1
ATOM 1464 N N . ARG A 1 189 ? 18.937 1.798 -33.428 1.00 87.06 189 ARG A N 1
ATOM 1465 C CA . ARG A 1 189 ? 19.779 1.282 -32.346 1.00 87.06 189 ARG A CA 1
ATOM 1466 C C . ARG A 1 189 ? 19.460 1.993 -31.050 1.00 87.06 189 ARG A C 1
ATOM 1468 O O . ARG A 1 189 ? 19.377 3.221 -31.008 1.00 87.06 189 ARG A O 1
ATOM 1475 N N . VAL A 1 190 ? 19.331 1.206 -29.993 1.00 85.94 190 VAL A N 1
ATOM 1476 C CA . VAL A 1 190 ? 19.056 1.692 -28.649 1.00 85.94 190 VAL A CA 1
ATOM 1477 C C . VAL A 1 190 ? 20.117 1.240 -27.668 1.00 85.94 190 VAL A C 1
ATOM 1479 O O . VAL A 1 190 ? 20.649 0.131 -27.752 1.00 85.94 190 VAL A O 1
ATOM 1482 N N . HIS A 1 191 ? 20.397 2.108 -26.703 1.00 85.12 191 HIS A N 1
ATOM 1483 C CA . HIS A 1 191 ? 21.252 1.787 -25.573 1.00 85.12 191 HIS A CA 1
ATOM 1484 C C . HIS A 1 191 ? 20.378 1.693 -24.323 1.00 85.12 191 HIS A C 1
ATOM 1486 O O . HIS A 1 191 ? 20.060 2.722 -23.720 1.00 85.12 191 HIS A O 1
ATOM 1492 N N . PRO A 1 192 ? 19.944 0.479 -23.935 1.00 81.50 192 PRO A N 1
ATOM 1493 C CA . PRO A 1 192 ? 19.278 0.307 -22.660 1.00 81.50 192 PRO A CA 1
ATOM 1494 C C . PRO A 1 192 ? 20.279 0.645 -21.552 1.00 81.50 192 PRO A C 1
ATOM 1496 O O . PRO A 1 192 ? 21.357 0.062 -21.462 1.00 81.50 192 PRO A O 1
ATOM 1499 N N . THR A 1 193 ? 19.933 1.614 -20.717 1.00 82.94 193 THR A N 1
ATOM 1500 C CA . THR A 1 193 ? 20.702 1.993 -19.527 1.00 82.94 193 THR A CA 1
ATOM 1501 C C . THR A 1 193 ? 19.805 1.840 -18.314 1.00 82.94 193 THR A C 1
ATOM 1503 O O . THR A 1 193 ? 18.630 2.171 -18.385 1.00 82.94 193 THR A O 1
ATOM 1506 N N . GLY A 1 194 ? 20.305 1.330 -17.1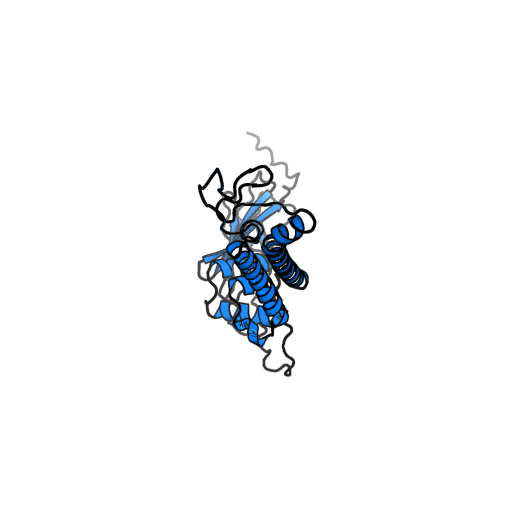95 1.00 82.75 194 GLY A N 1
ATOM 1507 C CA . GLY A 1 194 ? 19.481 1.161 -16.000 1.00 82.75 194 GLY A CA 1
ATOM 1508 C C . GLY A 1 194 ? 19.915 -0.018 -15.153 1.00 82.75 194 GLY A C 1
ATOM 1509 O O . GLY A 1 194 ? 20.903 -0.686 -15.451 1.00 82.75 194 GLY A O 1
ATOM 1510 N N . ASP A 1 195 ? 19.165 -0.244 -14.084 1.00 83.19 195 ASP A N 1
ATOM 1511 C CA . ASP A 1 195 ? 19.363 -1.357 -13.171 1.00 83.19 195 ASP A CA 1
ATOM 1512 C C . ASP A 1 195 ? 17.999 -1.964 -12.847 1.00 83.19 195 ASP A C 1
ATOM 1514 O O . ASP A 1 195 ? 17.174 -1.363 -12.156 1.00 83.19 195 ASP A O 1
ATOM 1518 N N . PHE A 1 196 ? 17.761 -3.165 -13.365 1.00 88.00 196 PHE A N 1
ATOM 1519 C CA . PHE A 1 196 ? 16.573 -3.953 -13.057 1.00 88.00 196 PHE A CA 1
ATOM 1520 C C . PHE A 1 196 ? 16.880 -5.125 -12.122 1.00 88.00 196 PHE A C 1
ATOM 1522 O O . PHE A 1 196 ? 16.022 -5.998 -11.938 1.00 88.00 196 PHE A O 1
ATOM 1529 N N . SER A 1 197 ? 18.063 -5.122 -11.497 1.00 85.19 197 SER A N 1
ATOM 1530 C CA . SER A 1 197 ? 18.544 -6.220 -10.668 1.00 85.19 197 SER A CA 1
ATOM 1531 C C . SER A 1 197 ? 17.577 -6.543 -9.540 1.00 85.19 197 SER A C 1
ATOM 1533 O O . SER A 1 197 ? 16.975 -5.660 -8.911 1.00 85.19 197 SER A O 1
ATOM 1535 N N . GLY A 1 198 ? 17.430 -7.836 -9.272 1.00 85.88 198 GLY A N 1
ATOM 1536 C CA . GLY A 1 198 ? 16.514 -8.337 -8.259 1.00 85.88 198 GLY A CA 1
ATOM 1537 C C . GLY A 1 198 ? 17.090 -9.452 -7.392 1.00 85.88 198 GLY A C 1
ATOM 1538 O O . GLY A 1 198 ? 18.132 -10.031 -7.692 1.00 85.88 198 GLY A O 1
ATOM 1539 N N . PRO A 1 199 ? 16.386 -9.801 -6.304 1.00 86.19 199 PRO A N 1
ATOM 1540 C CA . PRO A 1 199 ? 16.730 -10.969 -5.497 1.00 86.19 199 PRO A CA 1
ATOM 1541 C C . PRO A 1 199 ? 16.562 -12.288 -6.264 1.00 86.19 199 PRO A C 1
ATOM 1543 O O . PRO A 1 199 ? 17.185 -13.279 -5.897 1.00 86.19 199 PRO A O 1
ATOM 1546 N N . LEU A 1 200 ? 15.718 -12.307 -7.298 1.00 88.38 200 LEU A N 1
ATOM 1547 C CA . LEU A 1 200 ? 15.510 -13.437 -8.198 1.00 88.38 200 LEU A CA 1
ATOM 1548 C C . LEU A 1 200 ? 15.972 -13.063 -9.613 1.00 88.38 200 LEU A C 1
ATOM 1550 O O . LEU A 1 200 ? 15.970 -11.872 -9.937 1.00 88.38 200 LEU A O 1
ATOM 1554 N N . PRO A 1 201 ? 16.319 -14.052 -10.459 1.00 90.50 201 PRO A N 1
ATOM 1555 C CA . PRO A 1 201 ? 16.633 -13.807 -11.859 1.00 90.50 201 PRO A CA 1
ATOM 1556 C C . PRO A 1 201 ? 15.487 -13.092 -12.568 1.00 90.50 201 PRO A C 1
ATOM 1558 O O . PRO A 1 201 ? 14.314 -13.470 -12.434 1.00 90.50 201 PRO A O 1
ATOM 1561 N N . ARG A 1 202 ? 15.841 -12.067 -13.337 1.00 91.44 202 ARG A N 1
ATOM 1562 C CA . ARG A 1 202 ? 14.895 -11.224 -14.060 1.00 91.44 202 ARG A CA 1
ATOM 1563 C C . ARG A 1 202 ? 15.220 -11.195 -15.538 1.00 91.44 202 ARG A C 1
ATOM 1565 O O . ARG A 1 202 ? 16.378 -11.226 -15.943 1.00 91.44 202 ARG A O 1
ATOM 1572 N N . VAL A 1 203 ? 14.169 -11.104 -16.334 1.00 92.62 203 VAL A N 1
ATOM 1573 C CA . VAL A 1 203 ? 14.249 -10.927 -17.778 1.00 92.62 203 VAL A CA 1
ATOM 1574 C C . VAL A 1 203 ? 13.559 -9.618 -18.107 1.00 92.62 203 VAL A C 1
ATOM 1576 O O . VAL A 1 203 ? 12.375 -9.454 -17.811 1.00 92.62 203 VAL A O 1
ATOM 1579 N N . CYS A 1 204 ? 14.295 -8.674 -18.680 1.00 93.56 204 CYS A N 1
ATOM 1580 C CA . CYS A 1 204 ? 13.713 -7.451 -19.197 1.00 93.56 204 CYS A CA 1
ATOM 1581 C C . CYS A 1 204 ? 13.493 -7.595 -20.700 1.00 93.56 204 CYS A C 1
ATOM 1583 O O . CYS A 1 204 ? 14.445 -7.795 -21.448 1.00 93.56 204 CYS A O 1
ATOM 1585 N N . MET A 1 205 ? 12.238 -7.518 -21.122 1.00 94.81 205 MET A N 1
ATOM 1586 C CA . MET A 1 205 ? 11.839 -7.565 -22.522 1.00 94.81 205 MET A CA 1
ATOM 1587 C C . MET A 1 205 ? 11.433 -6.166 -22.971 1.00 94.81 205 MET A C 1
ATOM 1589 O O . MET A 1 205 ? 10.641 -5.508 -22.295 1.00 94.81 205 MET A O 1
ATOM 1593 N N . ILE A 1 206 ? 11.969 -5.719 -24.098 1.00 94.81 206 ILE A N 1
ATOM 1594 C CA . ILE A 1 206 ? 11.611 -4.459 -24.747 1.00 94.81 206 ILE A CA 1
ATOM 1595 C C . ILE A 1 206 ? 10.914 -4.828 -26.054 1.00 94.81 206 ILE A C 1
ATOM 1597 O O . ILE A 1 206 ? 11.560 -5.333 -26.968 1.00 94.81 206 ILE A O 1
ATOM 1601 N N . GLU A 1 207 ? 9.606 -4.587 -26.111 1.00 95.88 207 GLU A N 1
ATOM 1602 C CA . GLU A 1 207 ? 8.738 -4.944 -27.237 1.00 95.88 207 GLU A CA 1
ATOM 1603 C C . GLU A 1 207 ? 8.401 -3.683 -28.057 1.00 95.88 207 GLU A C 1
ATOM 1605 O O . GLU A 1 207 ? 7.545 -2.886 -27.629 1.00 95.88 207 GLU A O 1
ATOM 1610 N N . PRO A 1 208 ? 9.055 -3.446 -29.209 1.00 95.06 208 PRO A N 1
ATOM 1611 C CA . PRO A 1 208 ? 8.703 -2.333 -30.087 1.00 95.06 208 PRO A CA 1
ATOM 1612 C C . PRO A 1 208 ? 7.264 -2.471 -30.609 1.00 95.06 208 PRO A C 1
ATOM 1614 O O . PRO A 1 208 ? 6.841 -3.534 -31.049 1.00 95.06 208 PRO A O 1
ATOM 1617 N N . GLN A 1 209 ? 6.491 -1.384 -30.586 1.00 96.12 209 GLN A N 1
ATOM 1618 C CA . GLN A 1 209 ? 5.108 -1.345 -31.086 1.00 96.12 209 GLN A CA 1
ATOM 1619 C C . GLN A 1 209 ? 5.041 -0.798 -32.524 1.00 96.12 209 GLN A C 1
ATOM 1621 O O . GLN A 1 209 ? 4.200 0.045 -32.834 1.00 96.12 209 GLN A O 1
ATOM 1626 N N . PHE A 1 210 ? 5.944 -1.246 -33.402 1.00 92.50 210 PHE A N 1
ATOM 1627 C CA . PHE A 1 210 ? 5.961 -0.885 -34.825 1.00 92.50 210 PHE A CA 1
ATOM 1628 C C . PHE A 1 210 ? 6.259 -2.098 -35.718 1.00 92.50 210 PHE A C 1
ATOM 1630 O O . PHE A 1 210 ? 6.824 -3.098 -35.277 1.00 92.50 210 PHE A O 1
ATOM 1637 N N . ALA A 1 211 ? 5.855 -2.020 -36.988 1.00 92.50 211 ALA A N 1
ATOM 1638 C CA . ALA A 1 211 ? 6.020 -3.117 -37.939 1.00 92.50 211 ALA A CA 1
ATOM 1639 C C . ALA A 1 211 ? 7.502 -3.376 -38.258 1.00 92.50 211 ALA A C 1
ATOM 1641 O O . ALA A 1 211 ? 8.237 -2.451 -38.595 1.00 92.50 211 ALA A O 1
ATOM 1642 N N . GLY A 1 212 ? 7.924 -4.640 -38.180 1.00 92.56 212 GLY A N 1
ATOM 1643 C CA . GLY A 1 212 ? 9.320 -5.041 -38.387 1.00 92.56 212 GLY A CA 1
ATOM 1644 C C . GLY A 1 212 ? 10.220 -4.854 -37.163 1.00 92.56 212 GLY A C 1
ATOM 1645 O O . GLY A 1 212 ? 11.411 -5.130 -37.260 1.00 92.56 212 GLY A O 1
ATOM 1646 N N . GLY A 1 213 ? 9.672 -4.401 -36.030 1.00 93.00 213 GLY A N 1
ATOM 1647 C CA . GLY A 1 213 ? 10.416 -4.317 -34.780 1.00 93.00 213 GLY A CA 1
ATOM 1648 C C . GLY A 1 213 ? 10.785 -5.698 -34.224 1.00 93.00 213 GLY A C 1
ATOM 1649 O O . GLY A 1 213 ? 9.973 -6.622 -34.266 1.00 93.00 213 GLY A O 1
ATOM 1650 N N . GLU A 1 214 ? 11.997 -5.829 -33.693 1.00 95.25 214 GLU A N 1
ATOM 1651 C CA . GLU A 1 214 ? 12.506 -7.037 -33.040 1.00 95.25 214 GLU A CA 1
ATOM 1652 C C . GLU A 1 214 ? 12.541 -6.859 -31.516 1.00 95.25 214 GLU A C 1
ATOM 1654 O O . GLU A 1 214 ? 13.021 -5.844 -31.001 1.00 95.25 214 GLU A O 1
ATOM 1659 N N . ASP A 1 215 ? 12.044 -7.860 -30.786 1.00 93.81 215 ASP A N 1
ATOM 1660 C CA . ASP A 1 215 ? 12.054 -7.858 -29.324 1.00 93.81 215 ASP A CA 1
ATOM 1661 C C . ASP A 1 215 ? 13.486 -7.972 -28.790 1.00 93.81 215 ASP A C 1
ATOM 1663 O O . ASP A 1 215 ? 14.239 -8.888 -29.129 1.00 93.81 215 ASP A O 1
ATOM 1667 N N . ILE A 1 216 ? 13.845 -7.087 -27.862 1.00 92.38 216 ILE A N 1
ATOM 1668 C CA . ILE A 1 216 ? 15.126 -7.163 -27.157 1.00 92.38 216 ILE A CA 1
ATOM 1669 C C . ILE A 1 216 ? 14.906 -7.826 -25.805 1.00 92.38 216 ILE A C 1
ATOM 1671 O O . ILE A 1 216 ? 14.070 -7.388 -25.016 1.00 92.38 216 ILE A O 1
ATOM 1675 N N . THR A 1 217 ? 15.706 -8.849 -25.503 1.00 91.62 217 THR A N 1
ATOM 1676 C CA . THR A 1 217 ? 15.668 -9.544 -24.212 1.00 91.62 217 THR A CA 1
ATOM 1677 C C . THR A 1 217 ? 16.987 -9.383 -23.465 1.00 91.62 217 THR A C 1
ATOM 1679 O O . THR A 1 217 ? 18.043 -9.797 -23.942 1.00 91.62 217 THR A O 1
ATOM 1682 N N . LEU A 1 218 ? 16.921 -8.806 -22.268 1.00 90.00 218 LEU A N 1
ATOM 1683 C CA . LEU A 1 218 ? 18.039 -8.641 -21.345 1.00 90.00 218 LEU A CA 1
ATOM 1684 C C . LEU A 1 218 ? 17.859 -9.565 -20.144 1.00 90.00 218 LEU A C 1
ATOM 1686 O O . LEU A 1 218 ? 16.758 -9.689 -19.610 1.00 90.00 218 LEU A O 1
ATOM 1690 N N . TYR A 1 219 ? 18.950 -10.166 -19.684 1.00 89.31 219 TYR A N 1
ATOM 1691 C CA . TYR A 1 219 ? 18.939 -11.110 -18.570 1.00 89.31 219 TYR A CA 1
ATOM 1692 C C . TYR A 1 219 ? 19.741 -10.560 -17.391 1.00 89.31 219 TYR A C 1
ATOM 1694 O O . TYR A 1 219 ? 20.878 -10.122 -17.566 1.00 89.31 219 TYR A O 1
ATOM 1702 N N . ASP A 1 220 ? 19.160 -10.637 -16.196 1.00 86.50 220 ASP A N 1
ATOM 1703 C CA . ASP A 1 220 ? 19.843 -10.464 -14.916 1.00 86.50 220 ASP A CA 1
ATOM 1704 C C . ASP A 1 220 ? 19.797 -11.786 -14.140 1.00 86.50 220 ASP A C 1
ATOM 1706 O O . ASP A 1 220 ? 18.733 -12.382 -13.952 1.00 86.50 220 ASP A O 1
ATOM 1710 N N . SER A 1 221 ? 20.958 -12.249 -13.675 1.00 79.38 221 SER A N 1
ATOM 1711 C CA . SER A 1 221 ? 21.087 -13.490 -12.900 1.00 79.38 221 SER A CA 1
ATOM 1712 C C . SER A 1 221 ? 20.633 -13.348 -11.442 1.00 79.38 221 SER A C 1
ATOM 1714 O O . SER A 1 221 ? 20.580 -14.345 -10.721 1.00 79.38 221 SER A O 1
ATOM 1716 N N . GLY A 1 222 ? 20.298 -12.134 -10.999 1.00 76.62 222 GLY A N 1
ATOM 1717 C CA . GLY A 1 222 ? 19.915 -11.821 -9.629 1.00 76.62 222 GLY A CA 1
ATOM 1718 C C . GLY A 1 222 ? 21.109 -11.687 -8.677 1.00 76.62 222 GLY A C 1
ATOM 1719 O O . GLY A 1 222 ? 22.264 -11.938 -9.027 1.00 76.62 222 GLY A O 1
ATOM 1720 N N . TRP A 1 223 ? 20.831 -11.304 -7.428 1.00 71.06 223 TRP A N 1
ATOM 1721 C CA . TRP A 1 223 ? 21.857 -10.970 -6.420 1.00 71.06 223 TRP A CA 1
ATOM 1722 C C . TRP A 1 223 ? 22.696 -12.157 -5.900 1.00 71.06 223 TRP A C 1
ATOM 1724 O O . TRP A 1 223 ? 23.609 -11.951 -5.102 1.00 71.06 223 TRP A O 1
ATOM 1734 N N . GLY A 1 224 ? 22.393 -13.394 -6.310 1.00 52.56 224 GLY A N 1
ATOM 1735 C CA . GLY A 1 224 ? 22.986 -14.626 -5.767 1.00 52.56 224 GLY A CA 1
ATOM 1736 C C . GLY A 1 224 ? 24.385 -14.987 -6.282 1.00 52.56 224 GLY A C 1
ATOM 1737 O O . GLY A 1 224 ? 25.066 -15.802 -5.662 1.00 52.56 224 GLY A O 1
ATOM 1738 N N . THR A 1 225 ? 24.854 -14.382 -7.373 1.00 48.03 225 THR A N 1
ATOM 1739 C CA . THR A 1 225 ? 26.236 -14.549 -7.851 1.00 48.03 225 THR A CA 1
ATOM 1740 C C . THR A 1 225 ? 27.112 -13.450 -7.261 1.00 48.03 225 THR A C 1
ATOM 1742 O O . THR A 1 225 ? 27.194 -12.339 -7.775 1.00 48.03 225 THR A O 1
ATOM 1745 N N . ILE A 1 226 ? 27.724 -13.762 -6.119 1.00 37.28 226 ILE A N 1
ATOM 1746 C CA . ILE A 1 226 ? 28.639 -12.898 -5.369 1.00 37.28 226 ILE A CA 1
ATOM 1747 C C . ILE A 1 226 ? 29.763 -12.406 -6.297 1.00 37.28 226 ILE A C 1
ATOM 1749 O O . ILE A 1 226 ? 30.611 -13.189 -6.716 1.00 37.28 226 ILE A O 1
ATOM 1753 N N . GLY A 1 227 ? 29.779 -11.101 -6.579 1.00 37.00 227 GLY A N 1
ATOM 1754 C CA . GLY A 1 227 ? 30.873 -10.417 -7.270 1.00 37.00 227 GLY A CA 1
ATOM 1755 C C . GLY A 1 227 ? 30.463 -9.842 -8.623 1.00 37.00 227 GLY A C 1
ATOM 1756 O O . GLY A 1 227 ? 30.464 -10.544 -9.627 1.00 37.00 227 GLY A O 1
ATOM 1757 N N . HIS A 1 228 ? 30.213 -8.531 -8.629 1.00 37.50 228 HIS A N 1
ATOM 1758 C CA . HIS A 1 228 ? 29.841 -7.692 -9.773 1.00 37.50 228 HIS A CA 1
ATOM 1759 C C . HIS A 1 228 ? 28.383 -7.844 -10.219 1.00 37.50 228 HIS A C 1
ATOM 1761 O O . HIS A 1 228 ? 27.982 -8.873 -10.754 1.00 37.50 228 HIS A O 1
ATOM 1767 N N . SER A 1 229 ? 27.609 -6.758 -10.091 1.00 41.44 229 SER A N 1
ATOM 1768 C CA . SER A 1 229 ? 26.527 -6.497 -11.038 1.00 41.44 229 SER A CA 1
ATOM 1769 C C . SER A 1 229 ? 27.175 -6.563 -12.416 1.00 41.44 229 SER A C 1
ATOM 1771 O O . SER A 1 229 ? 27.899 -5.644 -12.814 1.00 41.44 229 SER A O 1
ATOM 1773 N N . ARG A 1 230 ? 27.043 -7.687 -13.121 1.00 44.53 230 ARG A N 1
ATOM 1774 C CA . ARG A 1 230 ? 27.381 -7.685 -14.534 1.00 44.53 230 ARG A CA 1
ATOM 1775 C C . ARG A 1 230 ? 26.374 -6.726 -15.132 1.00 44.53 230 ARG A C 1
ATOM 1777 O O . ARG A 1 230 ? 25.206 -7.072 -15.256 1.00 44.53 230 ARG A O 1
ATOM 1784 N N . ASN A 1 231 ? 26.826 -5.510 -15.443 1.00 51.56 231 ASN A N 1
ATOM 1785 C CA . ASN A 1 231 ? 26.180 -4.705 -16.463 1.00 51.56 231 ASN A CA 1
ATOM 1786 C C . ASN A 1 231 ? 25.894 -5.698 -17.587 1.00 51.56 231 ASN A C 1
ATOM 1788 O O . ASN A 1 231 ? 26.831 -6.336 -18.081 1.00 51.56 231 ASN A O 1
ATOM 1792 N N . PHE A 1 232 ? 24.619 -5.939 -17.886 1.00 59.69 232 PHE A N 1
ATOM 1793 C CA . PHE A 1 232 ? 24.256 -6.697 -19.072 1.00 59.69 232 PHE A CA 1
ATOM 1794 C C . PHE A 1 232 ? 25.102 -6.115 -20.208 1.00 59.69 232 PHE A C 1
ATOM 1796 O O . PHE A 1 232 ? 25.220 -4.893 -20.335 1.00 59.69 232 PHE A O 1
ATOM 1803 N N . VAL A 1 233 ? 25.827 -6.972 -20.927 1.00 60.56 233 VAL A N 1
ATOM 1804 C CA . VAL A 1 233 ? 26.802 -6.493 -21.908 1.00 60.56 233 VAL A CA 1
ATOM 1805 C C . VAL A 1 233 ? 26.005 -5.964 -23.089 1.00 60.56 233 VAL A C 1
ATOM 1807 O O . VAL A 1 233 ? 25.617 -6.715 -23.979 1.00 60.56 233 VAL A O 1
ATOM 1810 N N . VAL A 1 234 ? 25.706 -4.668 -23.059 1.00 70.56 234 VAL A N 1
ATOM 1811 C CA . VAL A 1 234 ? 25.221 -3.958 -24.234 1.00 70.56 234 VAL A CA 1
ATOM 1812 C C . VAL A 1 234 ? 26.407 -3.883 -25.190 1.00 70.56 234 VAL A C 1
ATOM 1814 O O . VAL A 1 234 ? 27.470 -3.403 -24.782 1.00 70.56 234 VAL A O 1
ATOM 1817 N N . PRO A 1 235 ? 26.271 -4.363 -26.437 1.00 79.00 235 PRO A N 1
ATOM 1818 C CA . PRO A 1 235 ? 27.288 -4.138 -27.453 1.00 79.00 235 PRO A CA 1
ATOM 1819 C C . PRO A 1 235 ? 27.633 -2.647 -27.526 1.00 79.00 235 PRO A C 1
ATOM 1821 O O . PRO A 1 235 ? 26.753 -1.801 -27.352 1.00 79.00 235 PRO A O 1
ATOM 1824 N N . ALA A 1 236 ? 28.894 -2.312 -27.813 1.00 79.62 236 ALA A N 1
ATOM 1825 C CA . ALA A 1 236 ? 29.308 -0.913 -27.961 1.00 79.62 236 ALA A CA 1
ATOM 1826 C C . ALA A 1 236 ? 28.444 -0.167 -28.999 1.00 79.62 236 ALA A C 1
ATOM 1828 O O . ALA A 1 236 ? 28.130 1.006 -28.813 1.00 79.62 236 ALA A O 1
ATOM 1829 N N . ASP A 1 237 ? 27.971 -0.885 -30.022 1.00 83.31 237 ASP A N 1
ATOM 1830 C CA . ASP A 1 237 ? 27.121 -0.364 -31.096 1.00 83.31 237 ASP A CA 1
ATOM 1831 C C . ASP A 1 237 ? 25.619 -0.326 -30.752 1.00 83.31 237 ASP A C 1
ATOM 1833 O O . ASP A 1 237 ? 24.786 -0.065 -31.625 1.00 83.31 237 ASP A O 1
ATOM 1837 N N . GLY A 1 238 ? 25.242 -0.619 -29.506 1.00 85.75 238 GLY A N 1
ATOM 1838 C CA . GLY A 1 238 ? 23.849 -0.696 -29.073 1.00 85.75 238 GLY A CA 1
ATOM 1839 C C . GLY A 1 238 ? 23.129 -1.947 -29.574 1.00 85.75 238 GLY A C 1
ATOM 1840 O O . GLY A 1 238 ? 23.702 -2.816 -30.233 1.00 85.75 238 GLY A O 1
ATOM 1841 N N . MET A 1 239 ? 21.851 -2.047 -29.229 1.00 89.00 239 MET A N 1
ATOM 1842 C CA . MET A 1 239 ? 20.976 -3.138 -29.653 1.00 89.00 239 MET A CA 1
ATOM 1843 C C . MET A 1 239 ? 20.059 -2.664 -30.771 1.00 89.00 239 MET A C 1
ATOM 1845 O O . MET A 1 239 ? 19.574 -1.536 -30.732 1.00 89.00 239 MET A O 1
ATOM 1849 N N . VAL A 1 240 ? 19.845 -3.509 -31.774 1.00 91.31 240 VAL A N 1
ATOM 1850 C CA . VAL A 1 240 ? 19.002 -3.192 -32.929 1.00 91.31 240 VAL A CA 1
ATOM 1851 C C . VAL A 1 240 ? 17.548 -3.521 -32.593 1.00 91.31 240 VAL A C 1
ATOM 1853 O O . VAL A 1 240 ? 17.263 -4.641 -32.192 1.00 91.31 240 VAL A O 1
ATOM 1856 N N . LEU A 1 241 ? 16.650 -2.546 -32.749 1.00 90.56 241 LEU A N 1
ATOM 1857 C CA . LEU A 1 241 ? 15.199 -2.719 -32.601 1.00 90.56 241 LEU A CA 1
ATOM 1858 C C . LEU A 1 241 ? 14.494 -3.046 -33.922 1.00 90.56 241 LEU A C 1
ATOM 1860 O O . LEU A 1 241 ? 13.311 -3.350 -33.889 1.00 90.56 241 LEU A O 1
ATOM 1864 N N . GLY A 1 242 ? 15.168 -2.942 -35.070 1.00 91.31 242 GLY A N 1
ATOM 1865 C CA . GLY A 1 242 ? 14.584 -3.160 -36.401 1.00 91.31 242 GLY A CA 1
ATOM 1866 C C . GLY A 1 242 ? 14.712 -1.943 -37.331 1.00 91.31 242 GLY A C 1
ATOM 1867 O O . GLY A 1 242 ? 15.378 -0.963 -36.976 1.00 91.31 242 GLY A O 1
ATOM 1868 N N . PRO A 1 243 ? 14.130 -1.993 -38.544 1.00 91.50 243 PRO A N 1
ATOM 1869 C CA . PRO A 1 243 ? 14.133 -0.874 -39.484 1.00 91.50 243 PRO A CA 1
ATOM 1870 C C . PRO A 1 243 ? 13.300 0.303 -38.954 1.00 91.50 243 PRO A C 1
ATOM 1872 O O . PRO A 1 243 ? 12.276 0.108 -38.301 1.00 91.50 243 PRO A O 1
ATOM 1875 N N . MET A 1 244 ? 13.734 1.532 -39.248 1.00 84.38 244 MET A N 1
ATOM 1876 C CA . MET A 1 244 ? 12.990 2.741 -38.889 1.00 84.38 244 MET A CA 1
ATOM 1877 C C . MET A 1 244 ? 11.720 2.849 -39.755 1.00 84.38 244 MET A C 1
ATOM 1879 O O . MET A 1 244 ? 11.829 2.822 -40.984 1.00 84.38 244 MET A O 1
ATOM 1883 N N . PRO A 1 245 ? 10.517 2.999 -39.172 1.00 86.25 245 PRO A N 1
ATOM 1884 C CA . PRO A 1 245 ? 9.320 3.274 -39.959 1.00 86.25 245 PRO A CA 1
ATOM 1885 C C . PRO A 1 245 ? 9.435 4.646 -40.640 1.00 86.25 245 PRO A C 1
ATOM 1887 O O . PRO A 1 245 ? 9.820 5.621 -39.999 1.00 86.25 245 PRO A O 1
ATOM 1890 N N . ALA A 1 246 ? 9.080 4.735 -41.925 1.00 81.75 246 ALA A N 1
ATOM 1891 C CA . ALA A 1 246 ? 9.275 5.952 -42.721 1.00 81.75 246 ALA A CA 1
ATOM 1892 C C . ALA A 1 246 ? 8.443 7.165 -42.254 1.00 81.75 246 ALA A C 1
ATOM 1894 O O . ALA A 1 246 ? 8.836 8.294 -42.532 1.00 81.75 246 ALA A O 1
ATOM 1895 N N . ASP A 1 247 ? 7.341 6.929 -41.531 1.00 83.12 247 ASP A N 1
ATOM 1896 C CA . ASP A 1 247 ? 6.314 7.937 -41.228 1.00 83.12 247 ASP A CA 1
ATOM 1897 C C . ASP A 1 247 ? 5.983 8.023 -39.721 1.00 83.12 247 ASP A C 1
ATOM 1899 O O . ASP A 1 247 ? 4.837 8.264 -39.340 1.00 83.12 247 ASP A O 1
ATOM 1903 N N . VAL A 1 248 ? 6.954 7.753 -38.839 1.00 84.81 248 VAL A N 1
ATOM 1904 C CA . VAL A 1 248 ? 6.721 7.701 -37.385 1.00 84.81 248 VAL A CA 1
ATOM 1905 C C . VAL A 1 248 ? 7.620 8.683 -36.635 1.00 84.81 248 VAL A C 1
ATOM 1907 O O . VAL A 1 248 ? 8.825 8.475 -36.524 1.00 84.81 248 VAL A O 1
ATOM 1910 N N . ASP A 1 249 ? 6.998 9.709 -36.049 1.00 86.56 249 ASP A N 1
ATOM 1911 C CA . ASP A 1 249 ? 7.664 10.699 -35.186 1.00 86.56 249 ASP A CA 1
ATOM 1912 C C . ASP A 1 249 ? 7.880 10.191 -33.746 1.00 86.56 249 ASP A C 1
ATOM 1914 O O . ASP A 1 249 ? 8.706 10.718 -32.992 1.00 86.56 249 ASP A O 1
ATOM 1918 N N . GLU A 1 250 ? 7.120 9.171 -33.335 1.00 90.94 250 GLU A N 1
ATOM 1919 C CA . GLU A 1 250 ? 7.152 8.613 -31.983 1.00 90.94 250 GLU A CA 1
ATOM 1920 C C . GLU A 1 250 ? 7.192 7.088 -31.993 1.00 90.94 250 GLU A C 1
ATOM 1922 O O . GLU A 1 250 ? 6.268 6.411 -32.441 1.00 90.94 250 GLU A O 1
ATOM 1927 N N . ILE A 1 251 ? 8.255 6.536 -31.422 1.00 91.12 251 ILE A N 1
ATOM 1928 C CA . ILE A 1 251 ? 8.420 5.100 -31.251 1.00 91.12 251 ILE A CA 1
ATOM 1929 C C . ILE A 1 251 ? 7.940 4.727 -29.862 1.00 91.12 251 ILE A C 1
ATOM 1931 O O . ILE A 1 251 ? 8.440 5.231 -28.855 1.00 91.12 251 ILE A O 1
ATOM 1935 N N . VAL A 1 252 ? 6.968 3.825 -29.811 1.00 94.38 252 VAL A N 1
ATOM 1936 C CA . VAL A 1 252 ? 6.434 3.292 -28.563 1.00 94.38 252 VAL A CA 1
ATOM 1937 C C . VAL A 1 252 ? 7.040 1.916 -28.324 1.00 94.38 252 VAL A C 1
ATOM 1939 O O . VAL A 1 252 ? 6.910 1.020 -29.153 1.00 94.38 252 VAL A O 1
ATOM 1942 N N . CYS A 1 253 ? 7.674 1.738 -27.171 1.00 94.75 253 CYS A N 1
ATOM 1943 C CA . CYS A 1 253 ? 8.197 0.460 -26.708 1.00 94.75 253 CYS A CA 1
ATOM 1944 C C . CYS A 1 253 ? 7.478 0.052 -25.422 1.00 94.75 253 CYS A C 1
ATOM 1946 O O . CYS A 1 253 ? 7.264 0.872 -24.526 1.00 94.75 253 CYS A O 1
ATOM 1948 N N . VAL A 1 254 ? 7.127 -1.225 -25.298 1.00 96.06 254 VAL A N 1
ATOM 1949 C CA . VAL A 1 254 ? 6.608 -1.784 -24.046 1.00 96.06 254 VAL A CA 1
ATOM 1950 C C . VAL A 1 254 ? 7.745 -2.502 -23.338 1.00 96.06 254 VAL A C 1
ATOM 1952 O O . VAL A 1 254 ? 8.262 -3.500 -23.827 1.00 96.06 254 VAL A O 1
ATOM 1955 N N . VAL A 1 255 ? 8.125 -2.004 -22.167 1.00 94.81 255 VAL A N 1
ATOM 1956 C CA . VAL A 1 255 ? 9.130 -2.637 -21.314 1.00 94.81 255 VAL A CA 1
ATOM 1957 C C . VAL A 1 255 ? 8.414 -3.547 -20.327 1.00 94.81 255 VAL A C 1
ATOM 1959 O O . VAL A 1 255 ? 7.600 -3.089 -19.521 1.00 94.81 255 VAL A O 1
ATOM 1962 N N . ARG A 1 256 ? 8.708 -4.846 -20.374 1.00 96.31 256 ARG A N 1
ATOM 1963 C CA . ARG A 1 256 ? 8.206 -5.846 -19.426 1.00 96.31 256 ARG A CA 1
ATOM 1964 C C . ARG A 1 256 ? 9.354 -6.387 -18.602 1.00 96.31 256 ARG A C 1
ATOM 1966 O O . ARG A 1 256 ? 10.390 -6.764 -19.135 1.00 96.31 256 ARG A O 1
ATOM 1973 N N . LEU A 1 257 ? 9.146 -6.478 -17.295 1.00 95.31 257 LEU A N 1
ATOM 1974 C CA . LEU A 1 257 ? 10.053 -7.199 -16.414 1.00 95.31 257 LEU A CA 1
ATOM 1975 C C . LEU A 1 257 ? 9.379 -8.490 -15.976 1.00 95.31 257 LEU A C 1
ATOM 1977 O O . LEU A 1 257 ? 8.324 -8.461 -15.331 1.00 95.31 257 LEU A O 1
ATOM 1981 N N . LEU A 1 258 ? 9.995 -9.606 -16.335 1.00 95.50 258 LEU A N 1
ATOM 1982 C CA . LEU A 1 258 ? 9.594 -10.939 -15.930 1.00 95.50 258 LEU A CA 1
ATOM 1983 C C . LEU A 1 258 ? 10.522 -11.429 -14.823 1.00 95.50 258 LEU A C 1
ATOM 1985 O O . LEU A 1 258 ? 11.733 -11.236 -14.880 1.00 95.50 258 LEU A O 1
ATOM 1989 N N . GLU A 1 259 ? 9.963 -12.100 -13.830 1.00 94.12 259 GLU A N 1
ATOM 1990 C CA . GLU A 1 259 ? 10.704 -12.721 -12.742 1.00 94.12 259 GLU A CA 1
ATOM 1991 C C . GLU A 1 259 ? 10.160 -14.130 -12.523 1.00 94.12 259 GLU A C 1
ATOM 1993 O O . GLU A 1 259 ? 8.964 -14.306 -12.278 1.00 94.12 259 GLU A O 1
ATOM 1998 N N . ALA A 1 260 ? 11.021 -15.142 -12.666 1.00 90.06 260 ALA A N 1
ATOM 1999 C CA . ALA A 1 260 ? 10.600 -16.548 -12.733 1.00 90.06 260 ALA A CA 1
ATOM 2000 C C . ALA A 1 260 ? 9.467 -16.793 -13.762 1.00 90.06 260 ALA A C 1
ATOM 2002 O O . ALA A 1 260 ? 8.541 -17.563 -13.517 1.00 90.06 260 ALA A O 1
ATOM 2003 N N . GLY A 1 261 ? 9.517 -16.091 -14.900 1.00 92.12 261 GLY A N 1
ATOM 2004 C CA . GLY A 1 261 ? 8.509 -16.164 -15.965 1.00 92.12 261 GLY A CA 1
ATOM 2005 C C . GLY A 1 261 ? 7.223 -15.368 -15.706 1.00 92.12 261 GLY A C 1
ATOM 2006 O O . GLY A 1 261 ? 6.380 -15.274 -16.594 1.00 92.12 261 GLY A O 1
ATOM 2007 N N . GLU A 1 262 ? 7.053 -14.753 -14.532 1.00 94.56 262 GLU A N 1
ATOM 2008 C CA . GLU A 1 262 ? 5.881 -13.929 -14.229 1.00 94.56 262 GLU A CA 1
ATOM 2009 C C . GLU A 1 262 ? 6.164 -12.442 -14.438 1.00 94.56 262 GLU A C 1
ATOM 2011 O O . GLU A 1 262 ? 7.151 -11.912 -13.936 1.00 94.56 262 GLU A O 1
ATOM 2016 N N . GLN A 1 263 ? 5.257 -11.728 -15.106 1.00 96.06 263 GLN A N 1
ATOM 2017 C CA . GLN A 1 263 ? 5.365 -10.275 -15.241 1.00 96.06 263 GLN A CA 1
ATOM 2018 C C . GLN A 1 263 ? 5.170 -9.578 -13.887 1.00 96.06 263 GLN A C 1
ATOM 2020 O O . GLN A 1 263 ? 4.091 -9.656 -13.289 1.00 96.06 263 GLN A O 1
ATOM 2025 N N . VAL A 1 264 ? 6.203 -8.864 -13.437 1.00 95.06 264 VAL A N 1
ATOM 2026 C CA . VAL A 1 264 ? 6.208 -8.071 -12.195 1.00 95.06 264 VAL A CA 1
ATOM 2027 C C . VAL A 1 264 ? 6.158 -6.567 -12.453 1.00 95.06 264 VAL A C 1
ATOM 2029 O O . VAL A 1 264 ? 5.732 -5.816 -11.580 1.00 95.06 264 VAL A O 1
ATOM 2032 N N . TYR A 1 265 ? 6.547 -6.120 -13.648 1.00 95.44 265 TYR A N 1
ATOM 2033 C CA . TYR A 1 265 ? 6.524 -4.711 -14.030 1.00 95.44 265 TYR A CA 1
ATOM 2034 C C . TYR A 1 265 ? 6.212 -4.550 -15.519 1.00 95.44 265 TYR A C 1
ATOM 2036 O O . TYR A 1 265 ? 6.570 -5.407 -16.331 1.00 95.44 265 TYR A O 1
ATOM 2044 N N . ARG A 1 266 ? 5.524 -3.457 -15.858 1.00 95.69 266 ARG A N 1
ATOM 2045 C CA . ARG A 1 266 ? 5.228 -3.049 -17.231 1.00 95.69 266 ARG A CA 1
ATOM 2046 C C . ARG A 1 266 ? 5.238 -1.533 -17.318 1.00 95.69 266 ARG A C 1
ATOM 2048 O O . ARG A 1 266 ? 4.522 -0.878 -16.565 1.00 95.69 266 ARG A O 1
ATOM 2055 N N . GLU A 1 267 ? 5.981 -1.012 -18.276 1.00 94.88 267 GLU A N 1
ATOM 2056 C CA . GLU A 1 267 ? 6.060 0.410 -18.585 1.00 94.88 267 GLU A CA 1
ATOM 2057 C C . GLU A 1 267 ? 5.956 0.612 -20.093 1.00 94.88 267 GLU A C 1
ATOM 2059 O O . GLU A 1 267 ? 6.326 -0.260 -20.879 1.00 94.88 267 GLU A O 1
ATOM 2064 N N . VAL A 1 268 ? 5.392 1.746 -20.493 1.00 94.94 268 VAL A N 1
ATOM 2065 C CA . VAL A 1 268 ? 5.346 2.167 -21.890 1.00 94.94 268 VAL A CA 1
ATOM 2066 C C . VAL A 1 268 ? 6.313 3.330 -22.021 1.00 94.94 268 VAL A C 1
ATOM 2068 O O . VAL A 1 268 ? 6.132 4.355 -21.368 1.00 94.94 268 VAL A O 1
ATOM 2071 N N . VAL A 1 269 ? 7.346 3.145 -22.834 1.00 92.44 269 VAL A N 1
ATOM 2072 C CA . VAL A 1 269 ? 8.373 4.146 -23.103 1.00 92.44 269 VAL A CA 1
ATOM 2073 C C . VAL A 1 269 ? 8.110 4.711 -24.488 1.00 92.44 269 VAL A C 1
ATOM 2075 O O . VAL A 1 269 ? 8.100 3.969 -25.468 1.00 92.44 269 VAL A O 1
ATOM 2078 N N . THR A 1 270 ? 7.903 6.021 -24.566 1.00 92.06 270 THR A N 1
ATOM 2079 C CA . THR A 1 270 ? 7.760 6.733 -25.838 1.00 92.06 270 THR A CA 1
ATOM 2080 C C . THR A 1 270 ? 9.041 7.493 -26.133 1.00 92.06 270 THR A C 1
ATOM 2082 O O . THR A 1 270 ? 9.532 8.256 -25.300 1.00 92.06 270 THR A O 1
ATOM 2085 N N . MET A 1 271 ? 9.577 7.296 -27.330 1.00 88.81 271 MET A N 1
ATOM 2086 C CA . MET A 1 271 ? 10.792 7.933 -27.813 1.00 88.81 271 MET A CA 1
ATOM 2087 C C . MET A 1 271 ? 10.442 8.810 -29.005 1.00 88.81 271 MET A C 1
ATOM 2089 O O . MET A 1 271 ? 9.879 8.328 -29.983 1.00 88.81 271 MET A O 1
ATOM 2093 N N . LYS A 1 272 ? 10.790 10.093 -28.940 1.00 86.75 272 LYS A N 1
ATOM 2094 C CA . LYS A 1 272 ? 10.635 10.995 -30.083 1.00 86.75 272 LYS A CA 1
ATOM 2095 C C . LYS A 1 272 ? 11.805 10.808 -31.032 1.00 86.75 272 LYS A C 1
ATOM 2097 O O . LYS A 1 272 ? 12.954 10.909 -30.600 1.00 86.75 272 LYS A O 1
ATOM 2102 N N . VAL A 1 273 ? 11.507 10.573 -32.301 1.00 82.56 273 VAL A N 1
ATOM 2103 C CA . VAL A 1 273 ? 12.505 10.464 -33.361 1.00 82.56 273 VAL A CA 1
ATOM 2104 C C . VAL A 1 273 ? 12.149 11.488 -34.421 1.00 82.56 273 VAL A C 1
ATOM 2106 O O . VAL A 1 273 ? 11.131 11.369 -35.087 1.00 82.56 273 VAL A O 1
ATOM 2109 N N . ALA A 1 274 ? 12.970 12.524 -34.568 1.00 72.81 274 ALA A N 1
ATOM 2110 C CA . ALA A 1 274 ? 12.807 13.448 -35.675 1.00 72.81 274 ALA A CA 1
ATOM 2111 C C . ALA A 1 274 ? 13.394 12.798 -36.932 1.00 72.81 274 ALA A C 1
ATOM 2113 O O . ALA A 1 274 ? 14.589 12.486 -36.978 1.00 72.81 274 ALA A O 1
ATOM 2114 N N . ALA A 1 275 ? 12.577 12.600 -37.964 1.00 64.31 275 ALA A N 1
ATOM 2115 C CA . ALA A 1 275 ? 13.109 12.318 -39.289 1.00 64.31 275 ALA A CA 1
ATOM 2116 C C . ALA A 1 275 ? 14.001 13.496 -39.705 1.00 64.31 275 ALA A C 1
ATOM 2118 O O . ALA A 1 275 ? 13.606 14.652 -39.554 1.00 64.31 275 ALA A O 1
ATOM 2119 N N . THR A 1 276 ? 15.217 13.228 -40.187 1.00 65.19 276 THR A N 1
ATOM 2120 C CA . THR A 1 276 ? 16.111 14.289 -40.664 1.00 65.19 276 THR A CA 1
ATOM 2121 C C . THR A 1 276 ? 15.437 15.003 -41.845 1.00 65.19 276 THR A C 1
ATOM 2123 O O . THR A 1 276 ? 15.284 14.387 -42.903 1.00 65.19 276 THR A O 1
ATOM 2126 N N . PRO A 1 277 ? 15.027 16.279 -41.713 1.00 56.53 277 PRO A N 1
ATOM 2127 C CA . PRO A 1 277 ? 14.392 16.991 -42.808 1.00 56.53 277 PRO A CA 1
ATOM 2128 C C . PRO A 1 277 ? 15.490 17.372 -43.799 1.00 56.53 277 PRO A C 1
ATOM 2130 O O . PRO A 1 277 ? 16.311 18.237 -43.502 1.00 56.53 277 PRO A O 1
ATOM 2133 N N . GLY A 1 278 ? 15.557 16.708 -44.953 1.00 54.38 278 GLY A N 1
ATOM 2134 C CA . GLY A 1 278 ? 16.431 17.179 -46.034 1.00 54.38 278 GLY A CA 1
ATOM 2135 C C . GLY A 1 278 ? 17.221 16.141 -46.817 1.00 54.38 278 GLY A C 1
ATOM 2136 O O . GLY A 1 278 ? 18.051 16.536 -47.626 1.00 54.38 278 GLY A O 1
ATOM 2137 N N . THR A 1 279 ? 16.976 14.842 -46.660 1.00 54.00 279 THR A N 1
ATOM 2138 C CA . THR A 1 279 ? 17.258 13.936 -47.784 1.00 54.00 279 THR A CA 1
ATOM 2139 C C . THR A 1 279 ? 15.998 13.901 -48.634 1.00 54.00 279 THR A C 1
ATOM 2141 O O . THR A 1 279 ? 15.104 13.093 -48.397 1.00 54.00 279 THR A O 1
ATOM 2144 N N . GLU A 1 280 ? 15.883 14.851 -49.571 1.00 54.22 280 GLU A N 1
ATOM 2145 C CA . GLU A 1 280 ? 14.969 14.712 -50.706 1.00 54.22 280 GLU A CA 1
ATOM 2146 C C . GLU A 1 280 ? 15.174 13.298 -51.246 1.00 54.22 280 GLU A C 1
ATOM 2148 O O . GLU A 1 280 ? 16.259 12.968 -51.732 1.00 54.22 280 GLU A O 1
ATOM 2153 N N . ARG A 1 281 ? 14.167 12.426 -51.090 1.00 53.56 281 ARG A N 1
ATOM 2154 C CA . ARG A 1 281 ? 14.165 11.158 -51.818 1.00 53.56 281 ARG A CA 1
ATOM 2155 C C . ARG A 1 281 ? 14.365 11.554 -53.278 1.00 53.56 281 ARG A C 1
ATOM 2157 O O . ARG A 1 281 ? 13.561 12.361 -53.751 1.00 53.56 281 ARG A O 1
ATOM 2164 N N . PRO A 1 282 ? 15.411 11.072 -53.974 1.00 56.97 282 PRO A N 1
ATOM 2165 C CA . PRO A 1 282 ? 15.549 11.356 -55.389 1.00 56.97 282 PRO A CA 1
ATOM 2166 C C . PRO A 1 282 ? 14.231 10.936 -56.024 1.00 56.97 282 PRO A C 1
ATOM 2168 O O . PRO A 1 282 ? 13.835 9.776 -55.903 1.00 56.97 282 PRO A O 1
ATOM 2171 N N . HIS A 1 283 ? 13.507 11.907 -56.585 1.00 53.03 283 HIS A N 1
ATOM 2172 C CA . HIS A 1 283 ? 12.300 11.642 -57.345 1.00 53.03 283 HIS A CA 1
ATOM 2173 C C . HIS A 1 283 ? 12.682 10.578 -58.367 1.00 53.03 283 HIS A C 1
ATOM 2175 O O . HIS A 1 283 ? 13.460 10.847 -59.283 1.00 53.03 283 HIS A O 1
ATOM 2181 N N . THR A 1 284 ? 12.199 9.353 -58.167 1.00 55.50 284 THR A N 1
ATOM 2182 C CA . THR A 1 284 ? 12.260 8.314 -59.181 1.00 55.50 284 THR A CA 1
ATOM 2183 C C . THR A 1 284 ? 11.445 8.846 -60.347 1.00 55.50 284 THR A C 1
ATOM 2185 O O . THR A 1 284 ? 10.215 8.835 -60.323 1.00 55.50 284 THR A O 1
ATOM 2188 N N . ALA A 1 285 ? 12.149 9.432 -61.316 1.00 54.62 285 ALA A N 1
ATOM 2189 C CA . ALA A 1 285 ? 11.582 9.761 -62.606 1.00 54.62 285 ALA A CA 1
ATOM 2190 C C . ALA A 1 285 ? 11.040 8.455 -63.225 1.00 54.62 285 ALA A C 1
ATOM 2192 O O . ALA A 1 285 ? 11.685 7.415 -63.055 1.00 54.62 285 ALA A O 1
ATOM 2193 N N . PRO A 1 286 ? 9.849 8.496 -63.845 1.00 62.41 286 PRO A N 1
ATOM 2194 C CA . PRO A 1 286 ? 9.197 7.324 -64.427 1.00 62.41 286 PRO A CA 1
ATOM 2195 C C . PRO A 1 286 ? 10.003 6.690 -65.565 1.00 62.41 286 PRO A C 1
ATOM 2197 O O . PRO A 1 286 ? 10.737 7.429 -66.262 1.00 62.41 286 PRO A O 1
#

Sequence (286 aa):
MTLTLTLLLRVSVAVAVLGVVIALIAFLCDTVRLRGRRVLRCPRCWYSMADAPSMTCPECGRTARTSRQLTRFRYRWRTTLLGLLIAATGVTGFVVVLRLTPASVSRLPSWLLVRMVDPNPPLPGPNRSGQGAMSPPMSQALADEMWHRYQLGRLSRAHRALSAQRQFATRPPISITARSTWPADLPLRVHPTGDFSGPLPRVCMIEPQFAGGEDITLYDSGWGTIGHSRNFVVPADGMVLGPMPADVDEIVCVVRLLEAGEQVYREVVTMKVAATPGTERPHTAP